Protein AF-K1Y313-F1 (afdb_monomer)

pLDDT: mean 81.39, std 14.22, range [39.72, 98.44]

Solvent-accessible surface area (backbone atoms only — not comparable to full-atom values): 17837 Å² total; per-residue (Å²): 132,88,81,82,84,79,84,79,79,57,63,69,58,52,54,51,51,51,52,50,51,50,53,52,49,54,51,48,51,52,50,50,53,48,50,53,52,48,51,58,46,52,51,54,50,47,52,54,49,52,53,49,49,50,52,50,50,54,51,50,51,53,48,52,51,51,52,53,49,52,50,54,51,51,54,50,53,52,50,51,50,51,52,54,51,51,52,50,52,51,51,53,49,50,57,48,54,50,52,51,50,54,52,50,52,51,52,50,52,52,48,54,52,50,50,52,50,51,49,53,51,51,54,50,61,67,47,42,61,58,54,50,41,60,67,61,43,51,58,49,50,54,51,48,53,48,54,76,68,56,70,86,89,64,98,51,79,72,53,54,58,54,49,50,50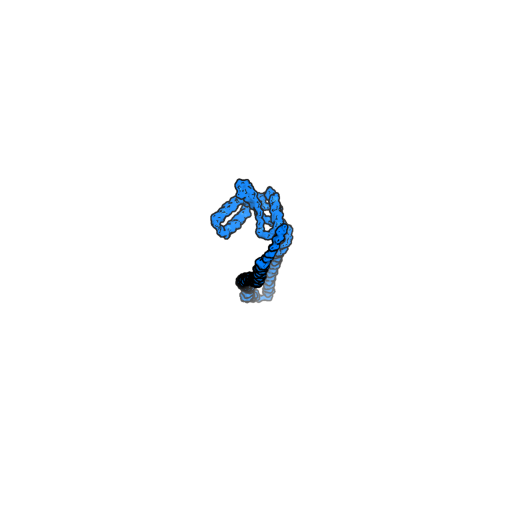,52,53,51,48,52,49,51,53,52,52,51,53,51,53,51,54,53,52,52,50,55,53,50,50,56,50,48,54,51,54,51,49,64,72,70,66,68,90,66,82,76,98,59,92,82,81,78,80,69,48,78,45,78,44,64,90,50,99,81,72,54,78,47,77,47,80,47,71,72,96,67,99,67,61,72,66,60,55,50,56,50,50,54,52,44,68,71,40,57,89,72,57,68,73,38,78,52,69,68,64,49,53,53,53,50,50,53,51,52,51,55,53,70,74,45,92,66,60,66,73,58,51,54,50,51,50,56,52,57,72,69,51,88,71,68,48,62,85,84,132

Mean predicted aligned error: 21.13 Å

Secondary structure (DSSP, 8-state):
----------HHHHHHHHHHHHHHHHHHHHHHHHHHHHHHHHHHHHHHHHHHHHHHHHHHHHHHHHHHHHHHHHHHHHHHHHHHHHHHHHHHHHHHHHHHHHHHHHHHHHHHHHHHHHHHHHHHHHHHHHHHHHHHHHHHHHHHHHHHHS------HHHHHHHHHHHHHHHHHHHHHHHHHHHHHHHHHHHHHHHHHHHHS-SS---S------EEEEE--STT---EEEEE--SS---HHHHHHHHHHHHHHGGG---B--HHHHHHHHHHHHHHHHH--S-HHHHHHHHHHHHHS---B----

Radius of gyration: 62.31 Å; Cα contacts (8 Å, |Δi|>4): 58; chains: 1; bounding box: 125×68×201 Å

Structure (mmCIF, N/CA/C/O backbone):
data_AF-K1Y313-F1
#
_entry.id   AF-K1Y313-F1
#
loop_
_atom_site.group_PDB
_atom_site.id
_atom_site.type_symbol
_atom_site.label_atom_id
_atom_site.label_alt_id
_atom_site.label_comp_id
_atom_site.label_asym_id
_atom_site.label_entity_id
_atom_site.label_seq_id
_atom_site.pdbx_PDB_ins_code
_atom_site.Cartn_x
_atom_site.Cartn_y
_atom_site.Cartn_z
_atom_site.occupancy
_atom_site.B_iso_or_equiv
_atom_site.auth_seq_id
_atom_site.auth_comp_id
_atom_site.auth_asym_id
_atom_site.auth_atom_id
_atom_site.pdbx_PDB_model_num
ATOM 1 N N . MET A 1 1 ? 67.244 40.949 -133.533 1.00 41.78 1 MET A N 1
ATOM 2 C CA . MET A 1 1 ? 66.897 40.722 -132.112 1.00 41.78 1 MET A CA 1
ATOM 3 C C . MET A 1 1 ? 66.682 39.230 -131.950 1.00 41.78 1 MET A C 1
ATOM 5 O O . MET A 1 1 ? 65.883 38.681 -132.693 1.00 41.78 1 MET A O 1
ATOM 9 N N . ALA A 1 2 ? 67.474 38.561 -131.113 1.00 39.72 2 ALA A N 1
ATOM 10 C CA . ALA A 1 2 ? 67.409 37.109 -130.961 1.00 39.72 2 ALA A CA 1
ATOM 11 C C . ALA A 1 2 ? 66.116 36.708 -130.230 1.00 39.72 2 ALA A C 1
ATOM 13 O O . ALA A 1 2 ? 65.893 37.125 -129.096 1.00 39.72 2 ALA A O 1
ATOM 14 N N . THR A 1 3 ? 65.265 35.918 -130.881 1.00 46.19 3 THR A N 1
ATOM 15 C CA . THR A 1 3 ? 64.103 35.265 -130.274 1.00 46.19 3 THR A CA 1
ATOM 16 C C . THR A 1 3 ? 64.570 34.001 -129.558 1.00 46.19 3 THR A C 1
ATOM 18 O O . THR A 1 3 ? 64.801 32.966 -130.178 1.00 46.19 3 THR A O 1
ATOM 21 N N . LEU A 1 4 ? 64.757 34.101 -128.242 1.00 49.97 4 LEU A N 1
ATOM 22 C CA . LEU A 1 4 ? 65.010 32.955 -127.371 1.00 49.97 4 LEU A CA 1
ATOM 23 C C . LEU A 1 4 ? 63.701 32.178 -127.192 1.00 49.97 4 LEU A C 1
ATOM 25 O O . LEU A 1 4 ? 62.763 32.681 -126.582 1.00 49.97 4 LEU A O 1
ATOM 29 N N . ASN A 1 5 ? 63.644 30.972 -127.753 1.00 47.31 5 ASN A N 1
ATOM 30 C CA . ASN A 1 5 ? 62.529 30.046 -127.599 1.00 47.31 5 ASN A CA 1
ATOM 31 C C . ASN A 1 5 ? 62.908 29.034 -126.506 1.00 47.31 5 ASN A C 1
ATOM 33 O O . ASN A 1 5 ? 63.768 28.184 -126.729 1.00 47.31 5 ASN A O 1
ATOM 37 N N . TYR A 1 6 ? 62.337 29.170 -125.309 1.00 60.72 6 TYR A N 1
ATOM 38 C CA . TYR A 1 6 ? 62.562 28.260 -124.182 1.00 60.72 6 TYR A CA 1
ATOM 39 C C . TYR A 1 6 ? 61.326 27.381 -123.990 1.00 60.72 6 TYR A C 1
ATOM 41 O O . TYR A 1 6 ? 60.251 27.862 -123.639 1.00 60.72 6 TYR A O 1
ATOM 49 N N . GLN A 1 7 ? 61.492 26.079 -124.219 1.00 60.81 7 GLN A N 1
ATOM 50 C CA . GLN A 1 7 ? 60.491 25.071 -123.902 1.00 60.81 7 GLN A CA 1
ATOM 51 C C . GLN A 1 7 ? 60.655 24.699 -122.429 1.00 60.81 7 GLN A C 1
ATOM 53 O O . GLN A 1 7 ? 61.588 23.992 -122.054 1.00 60.81 7 GLN A O 1
ATOM 58 N N . ILE A 1 8 ? 59.790 25.261 -121.586 1.00 65.88 8 ILE A N 1
ATOM 59 C CA . ILE A 1 8 ? 59.771 24.985 -120.149 1.00 65.88 8 ILE A CA 1
ATOM 60 C C . ILE A 1 8 ? 59.183 23.587 -119.975 1.00 65.88 8 ILE A C 1
ATOM 62 O O . ILE A 1 8 ? 58.000 23.371 -120.234 1.00 65.88 8 ILE A O 1
ATOM 66 N N . ASP A 1 9 ? 60.017 22.633 -119.577 1.00 61.88 9 ASP A N 1
ATOM 67 C CA . ASP A 1 9 ? 59.565 21.294 -119.223 1.00 61.88 9 ASP A CA 1
ATOM 68 C C . ASP A 1 9 ? 58.789 21.353 -117.897 1.00 61.88 9 ASP A C 1
ATOM 70 O O . ASP A 1 9 ? 59.353 21.621 -116.836 1.00 61.88 9 ASP A O 1
ATOM 74 N N . THR A 1 10 ? 57.470 21.159 -117.963 1.00 73.31 10 THR A N 1
ATOM 75 C CA . THR A 1 10 ? 56.576 21.167 -116.795 1.00 73.31 10 THR A CA 1
ATOM 76 C C . THR A 1 10 ? 56.366 19.772 -116.200 1.00 73.31 10 THR A C 1
ATOM 78 O O . THR A 1 10 ? 55.658 19.650 -115.201 1.00 73.31 10 THR A O 1
ATOM 81 N N . GLN A 1 11 ? 56.961 18.717 -116.774 1.00 71.62 11 GLN A N 1
ATOM 82 C CA . GLN A 1 11 ? 56.858 17.343 -116.257 1.00 71.62 11 GLN A CA 1
ATOM 83 C C . GLN A 1 11 ? 57.425 17.174 -114.834 1.00 71.62 11 GLN A C 1
ATOM 85 O O . GLN A 1 11 ? 56.779 16.501 -114.021 1.00 71.62 11 GLN A O 1
ATOM 90 N N . PRO A 1 12 ? 58.552 17.818 -114.459 1.00 75.94 12 PRO A N 1
ATOM 91 C CA . PRO A 1 12 ? 59.049 17.768 -113.085 1.00 75.94 12 PRO A CA 1
ATOM 92 C C . PRO A 1 12 ? 58.057 18.391 -112.094 1.00 75.94 12 PRO A C 1
ATOM 94 O O . PRO A 1 12 ? 57.824 17.842 -111.022 1.00 75.94 12 PRO A O 1
ATOM 97 N N . LEU A 1 13 ? 57.407 19.496 -112.476 1.00 79.44 13 LEU A N 1
ATOM 98 C CA . LEU A 1 13 ? 56.417 20.171 -111.635 1.00 79.44 13 LEU A CA 1
ATOM 99 C C . LEU A 1 13 ? 55.133 19.343 -111.475 1.00 79.44 13 LEU A C 1
ATOM 101 O O . LEU A 1 13 ? 54.592 19.271 -110.376 1.00 79.44 13 LEU A O 1
ATOM 105 N N . ALA A 1 14 ? 54.656 18.700 -112.544 1.00 76.25 14 ALA A N 1
ATOM 106 C CA . ALA A 1 14 ? 53.488 17.821 -112.484 1.00 76.25 14 ALA A CA 1
ATOM 107 C C . ALA A 1 14 ? 53.734 16.607 -111.569 1.00 76.25 14 ALA A C 1
ATOM 109 O O . ALA A 1 14 ? 52.879 16.265 -110.756 1.00 76.25 14 ALA A O 1
ATOM 110 N N . THR A 1 15 ? 54.934 16.022 -111.634 1.00 78.69 15 THR A N 1
ATOM 111 C CA . THR A 1 15 ? 55.327 14.884 -110.787 1.00 78.69 15 THR A CA 1
ATOM 112 C C . THR A 1 15 ? 55.380 15.272 -109.304 1.00 78.69 15 THR A C 1
ATOM 114 O O . THR A 1 15 ? 54.881 14.539 -108.450 1.00 78.69 15 THR A O 1
ATOM 117 N N . GLU A 1 16 ? 55.917 16.452 -108.982 1.00 80.69 16 GLU A N 1
ATOM 118 C CA . GLU A 1 16 ? 55.905 16.972 -107.609 1.00 80.69 16 GLU A CA 1
ATOM 119 C C . GLU A 1 16 ? 54.489 17.315 -107.127 1.00 80.69 16 GLU A C 1
ATOM 121 O O . GLU A 1 16 ? 54.141 17.050 -105.976 1.00 80.69 16 GLU A O 1
ATOM 126 N N . MET A 1 17 ? 53.627 17.836 -108.004 1.00 81.38 17 MET A N 1
ATOM 127 C CA . MET A 1 17 ? 52.234 18.135 -107.662 1.00 81.38 17 MET A CA 1
ATOM 128 C C . MET A 1 17 ? 51.430 16.860 -107.353 1.00 81.38 17 MET A C 1
ATOM 130 O O . MET A 1 17 ? 50.636 16.849 -106.408 1.00 81.38 17 MET A O 1
ATOM 134 N N . ASP A 1 18 ? 51.695 15.764 -108.067 1.00 80.31 18 ASP A N 1
ATOM 135 C CA . ASP A 1 18 ? 51.118 14.446 -107.781 1.00 80.31 18 ASP A CA 1
ATOM 136 C C . ASP A 1 18 ? 51.642 13.855 -106.461 1.00 80.31 18 ASP A C 1
ATOM 138 O O . ASP A 1 18 ? 50.870 13.281 -105.685 1.00 80.31 18 ASP A O 1
ATOM 142 N N . ASN A 1 19 ? 52.931 14.037 -106.154 1.00 82.25 19 ASN A N 1
ATOM 143 C CA . ASN A 1 19 ? 53.514 13.630 -104.872 1.00 82.25 19 ASN A CA 1
ATOM 144 C C . ASN A 1 19 ? 52.894 14.400 -103.695 1.00 82.25 19 ASN A C 1
ATOM 146 O O . ASN A 1 19 ? 52.547 13.799 -102.674 1.00 82.25 19 ASN A O 1
ATOM 150 N N . VAL A 1 20 ? 52.684 15.711 -103.849 1.00 82.94 20 VAL A N 1
ATOM 151 C CA . VAL A 1 20 ? 51.990 16.542 -102.855 1.00 82.94 20 VAL A CA 1
ATOM 152 C C . VAL A 1 20 ? 50.534 16.102 -102.703 1.00 82.94 20 VAL A C 1
ATOM 154 O O . VAL A 1 20 ? 50.074 15.932 -101.577 1.00 82.94 20 VAL A O 1
ATOM 157 N N . SER A 1 21 ? 49.819 15.836 -103.801 1.00 83.38 21 SER A N 1
ATOM 158 C CA . SER A 1 21 ? 48.430 15.355 -103.756 1.00 83.38 21 SER A CA 1
ATOM 159 C C . SER A 1 21 ? 48.302 14.026 -103.002 1.00 83.38 21 SER A C 1
ATOM 161 O O . SER A 1 21 ? 47.444 13.885 -102.128 1.00 83.38 21 SER A O 1
ATOM 163 N N . ARG A 1 22 ? 49.206 13.069 -103.255 1.00 81.94 22 ARG A N 1
ATOM 164 C CA . ARG A 1 22 ? 49.258 11.794 -102.518 1.00 81.94 22 ARG A CA 1
ATOM 165 C C . ARG A 1 22 ? 49.585 11.990 -101.042 1.00 81.94 22 ARG A C 1
ATOM 167 O O . ARG A 1 22 ? 48.927 11.390 -100.202 1.00 81.94 22 ARG A O 1
ATOM 174 N N . SER A 1 23 ? 50.554 12.843 -100.714 1.00 84.94 23 SER A N 1
ATOM 175 C CA . SER A 1 23 ? 50.902 13.149 -99.321 1.00 84.94 23 SER A CA 1
ATOM 176 C C . SER A 1 23 ? 49.722 13.773 -98.564 1.00 84.94 23 SER A C 1
ATOM 178 O O . SER A 1 23 ? 49.411 13.366 -97.444 1.00 84.94 23 SER A O 1
ATOM 180 N N . VAL A 1 24 ? 48.994 14.695 -99.203 1.00 85.88 24 VAL A N 1
ATOM 181 C CA . VAL A 1 24 ? 47.789 15.320 -98.637 1.00 85.88 24 VAL A CA 1
ATOM 182 C C . VAL A 1 24 ? 46.662 14.300 -98.462 1.00 85.88 24 VAL A C 1
ATOM 184 O O . VAL A 1 24 ? 46.024 14.292 -97.411 1.00 85.88 24 VAL A O 1
ATOM 187 N N . ASN A 1 25 ? 46.438 13.408 -99.430 1.00 82.69 25 ASN A N 1
ATOM 188 C CA . ASN A 1 25 ? 45.421 12.358 -99.319 1.00 82.69 25 ASN A CA 1
ATOM 189 C C . ASN A 1 25 ? 45.759 11.339 -98.224 1.00 82.69 25 ASN A C 1
ATOM 191 O O . ASN A 1 25 ? 44.906 11.055 -97.389 1.00 82.69 25 ASN A O 1
ATOM 195 N N . ASN A 1 26 ? 47.010 10.882 -98.140 1.00 85.00 26 ASN A N 1
ATOM 196 C CA . ASN A 1 26 ? 47.463 9.979 -97.078 1.00 85.00 26 ASN A CA 1
ATOM 197 C C . ASN A 1 26 ? 47.347 10.638 -95.696 1.00 85.00 26 ASN A C 1
ATOM 199 O O . ASN A 1 26 ? 46.944 10.003 -94.723 1.00 85.00 26 ASN A O 1
ATOM 203 N N . THR A 1 27 ? 47.658 11.934 -95.605 1.00 84.56 27 THR A N 1
ATOM 204 C CA . THR A 1 27 ? 47.483 12.706 -94.368 1.00 84.56 27 THR A CA 1
ATOM 205 C C . THR A 1 27 ? 46.002 12.842 -94.018 1.00 84.56 27 THR A C 1
ATOM 207 O O . THR A 1 27 ? 45.631 12.696 -92.858 1.00 84.56 27 THR A O 1
ATOM 210 N N . LYS A 1 28 ? 45.128 13.061 -95.007 1.00 84.62 28 LYS A N 1
ATOM 211 C CA . LYS A 1 28 ? 43.676 13.122 -94.812 1.00 84.62 28 LYS A CA 1
ATOM 212 C C . LYS A 1 28 ? 43.109 11.785 -94.332 1.00 84.62 28 LYS A C 1
ATOM 214 O O . LYS A 1 28 ? 42.292 11.785 -93.421 1.00 84.62 28 LYS A O 1
ATOM 219 N N . GLU A 1 29 ? 43.551 10.666 -94.898 1.00 84.94 29 GLU A N 1
ATOM 220 C CA . GLU A 1 29 ? 43.165 9.320 -94.454 1.00 84.94 29 GLU A CA 1
ATOM 221 C C . GLU A 1 29 ? 43.650 9.037 -93.029 1.00 84.94 29 GLU A C 1
ATOM 223 O O . GLU A 1 29 ? 42.876 8.567 -92.198 1.00 84.94 29 GLU A O 1
ATOM 228 N N . ALA A 1 30 ? 44.891 9.409 -92.702 1.00 84.88 30 ALA A N 1
ATOM 229 C CA . ALA A 1 30 ? 45.409 9.306 -91.342 1.00 84.88 30 ALA A CA 1
ATOM 230 C C . ALA A 1 30 ? 44.580 10.147 -90.355 1.00 84.88 30 ALA A C 1
ATOM 232 O O . ALA A 1 30 ? 44.217 9.654 -89.289 1.00 84.88 30 ALA A O 1
ATOM 233 N N . VAL A 1 31 ? 44.208 11.378 -90.723 1.00 87.12 31 VAL A N 1
ATOM 234 C CA . VAL A 1 31 ? 43.361 12.254 -89.895 1.00 87.12 31 VAL A CA 1
ATOM 235 C C . VAL A 1 31 ? 41.945 11.695 -89.746 1.00 87.12 31 VAL A C 1
ATOM 237 O O . VAL A 1 31 ? 41.415 11.715 -88.640 1.00 87.12 31 VAL A O 1
ATOM 240 N N . LEU A 1 32 ? 41.348 11.150 -90.809 1.00 86.50 32 LEU A N 1
ATOM 241 C CA . LEU A 1 32 ? 40.036 10.498 -90.743 1.00 86.50 32 LEU A CA 1
ATOM 242 C C . LEU A 1 32 ? 40.077 9.265 -89.836 1.00 86.50 32 LEU A C 1
ATOM 244 O O . LEU A 1 32 ? 39.246 9.149 -88.943 1.00 86.50 32 LEU A O 1
ATOM 248 N N . SER A 1 33 ? 41.087 8.405 -89.985 1.00 86.94 33 SER A N 1
ATOM 249 C CA . SER A 1 33 ? 41.260 7.226 -89.127 1.00 86.94 33 SER A CA 1
ATOM 250 C C . SER A 1 33 ? 41.505 7.600 -87.661 1.00 86.94 33 SER A C 1
ATOM 252 O O . SER A 1 33 ? 40.988 6.952 -86.753 1.00 86.94 33 SER A O 1
ATOM 254 N N . MET A 1 34 ? 42.245 8.685 -87.410 1.00 87.69 34 MET A N 1
ATOM 255 C CA . MET A 1 34 ? 42.445 9.226 -86.071 1.00 87.69 34 MET A CA 1
ATOM 256 C C . MET A 1 34 ? 41.137 9.781 -85.510 1.00 87.69 34 MET A C 1
ATOM 258 O O . MET A 1 34 ? 40.831 9.536 -84.349 1.00 87.69 34 MET A O 1
ATOM 262 N N . GLN A 1 35 ? 40.353 10.497 -86.315 1.00 87.75 35 GLN A N 1
ATOM 263 C CA . GLN A 1 35 ? 39.067 11.039 -85.892 1.00 87.75 35 GLN A CA 1
ATOM 264 C C . GLN A 1 35 ? 38.072 9.920 -85.571 1.00 87.75 35 GLN A C 1
ATOM 266 O O . GLN A 1 35 ? 37.435 9.965 -84.524 1.00 87.75 35 GLN A O 1
ATOM 271 N N . GLU A 1 36 ? 37.995 8.880 -86.401 1.00 88.75 36 GLU A N 1
ATOM 272 C CA . GLU A 1 36 ? 37.196 7.682 -86.124 1.00 88.75 36 GLU A CA 1
ATOM 273 C C . GLU A 1 36 ? 37.669 6.968 -84.851 1.00 88.75 36 GLU A C 1
ATOM 275 O O . GLU A 1 36 ? 36.852 6.591 -84.011 1.00 88.75 36 GLU A O 1
ATOM 280 N N . ALA A 1 37 ? 38.984 6.837 -84.650 1.00 89.56 37 ALA A N 1
ATOM 281 C CA . ALA A 1 37 ? 39.544 6.244 -83.440 1.00 89.56 37 ALA A CA 1
ATOM 282 C C . ALA A 1 37 ? 39.251 7.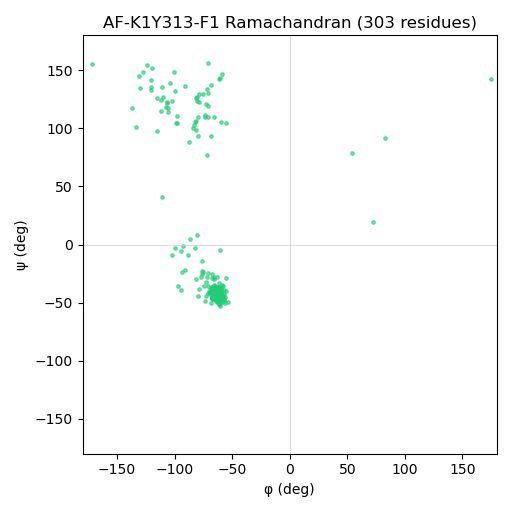078 -82.181 1.00 89.56 37 ALA A C 1
ATOM 284 O O . ALA A 1 37 ? 38.978 6.501 -81.128 1.00 89.56 37 ALA A O 1
ATOM 285 N N . VAL A 1 38 ? 39.285 8.412 -82.280 1.00 90.69 38 VAL A N 1
ATOM 286 C CA . VAL A 1 38 ? 38.935 9.330 -81.186 1.00 90.69 38 VAL A CA 1
ATOM 287 C C . VAL A 1 38 ? 37.450 9.225 -80.864 1.00 90.69 38 VAL A C 1
ATOM 289 O O . VAL A 1 38 ? 37.119 9.028 -79.702 1.00 90.69 38 VAL A O 1
ATOM 292 N N . VAL A 1 39 ? 36.565 9.246 -81.864 1.00 91.31 39 VAL A N 1
ATOM 293 C CA . VAL A 1 39 ? 35.114 9.089 -81.656 1.00 91.31 39 VAL A CA 1
ATOM 294 C C . VAL A 1 39 ? 34.798 7.734 -81.014 1.00 91.31 39 VAL A C 1
ATOM 296 O O . VAL A 1 39 ? 34.082 7.670 -80.018 1.00 91.31 39 VAL A O 1
ATOM 299 N N . ALA A 1 40 ? 35.404 6.646 -81.500 1.00 91.12 40 ALA A N 1
ATOM 300 C CA . ALA A 1 40 ? 35.228 5.317 -80.915 1.00 91.12 40 ALA A CA 1
ATOM 301 C C . ALA A 1 40 ? 35.834 5.188 -79.502 1.00 91.12 40 ALA A C 1
ATOM 303 O O . ALA A 1 40 ? 35.437 4.308 -78.731 1.00 91.12 40 ALA A O 1
ATOM 304 N N . ALA A 1 41 ? 36.839 6.001 -79.164 1.00 90.62 41 ALA A N 1
ATOM 305 C CA . ALA A 1 41 ? 37.394 6.080 -77.816 1.00 90.62 41 ALA A CA 1
ATOM 306 C C . ALA A 1 41 ? 36.502 6.917 -76.886 1.00 90.62 41 ALA A C 1
ATOM 308 O O . ALA A 1 41 ? 36.320 6.531 -75.734 1.00 90.62 41 ALA A O 1
ATOM 309 N N . GLU A 1 42 ? 35.916 8.011 -77.377 1.00 91.81 42 GLU A N 1
ATOM 310 C CA . GLU A 1 42 ? 34.953 8.843 -76.647 1.00 91.81 42 GLU A CA 1
ATOM 311 C C . GLU A 1 42 ? 33.664 8.084 -76.325 1.00 91.81 42 GLU A C 1
ATOM 313 O O . GLU A 1 42 ? 33.170 8.181 -75.203 1.00 91.81 42 GLU A O 1
ATOM 318 N N . GLU A 1 43 ? 33.152 7.280 -77.259 1.00 93.31 43 GLU A N 1
ATOM 319 C CA . GLU A 1 43 ? 31.981 6.425 -77.033 1.00 93.31 43 GLU A CA 1
ATOM 320 C C . GLU A 1 43 ? 32.252 5.402 -75.919 1.00 93.31 43 GLU A C 1
ATOM 322 O O . GLU A 1 43 ? 31.544 5.369 -74.913 1.00 93.31 43 GLU A O 1
ATOM 327 N N . ARG A 1 44 ? 33.368 4.663 -76.007 1.00 91.81 44 ARG A N 1
ATOM 328 C CA . ARG A 1 44 ? 33.784 3.711 -74.959 1.00 91.81 44 ARG A CA 1
ATOM 329 C C . ARG A 1 44 ? 34.047 4.382 -73.612 1.00 91.81 44 ARG A C 1
ATOM 331 O O . ARG A 1 44 ? 33.742 3.806 -72.568 1.00 91.81 44 ARG A O 1
ATOM 338 N N . ALA A 1 45 ? 34.636 5.576 -73.616 1.00 89.50 45 ALA A N 1
ATOM 339 C CA . ALA A 1 45 ? 34.840 6.347 -72.397 1.00 89.50 45 ALA A CA 1
ATOM 340 C C . ALA A 1 45 ? 33.499 6.783 -71.791 1.00 89.50 45 ALA A C 1
ATOM 342 O O . ALA A 1 45 ? 33.339 6.715 -70.573 1.00 89.50 45 ALA A O 1
ATOM 343 N N . SER A 1 46 ? 32.531 7.171 -72.623 1.00 91.69 46 SER A N 1
ATOM 344 C CA . SER A 1 46 ? 31.197 7.593 -72.189 1.00 91.69 46 SER A CA 1
ATOM 345 C C . SER A 1 46 ? 30.409 6.433 -71.585 1.00 91.69 46 SER A C 1
ATOM 347 O O . SER A 1 46 ? 29.882 6.583 -70.485 1.00 91.69 46 SER A O 1
ATOM 349 N N . ASP A 1 47 ? 30.417 5.260 -72.223 1.00 92.88 47 ASP A N 1
ATOM 350 C CA . ASP A 1 47 ? 29.796 4.040 -71.689 1.00 92.88 47 ASP A CA 1
ATOM 351 C C . ASP A 1 47 ? 30.404 3.648 -70.340 1.00 92.88 47 ASP A C 1
ATOM 353 O O . ASP A 1 47 ? 29.691 3.402 -69.365 1.00 92.88 47 ASP A O 1
ATOM 357 N N . LEU A 1 48 ? 31.737 3.679 -70.236 1.00 93.38 48 LEU A N 1
ATOM 358 C CA . LEU A 1 48 ? 32.436 3.373 -68.992 1.00 93.38 48 LEU A CA 1
ATOM 359 C C . LEU A 1 48 ? 32.120 4.393 -67.887 1.00 93.38 48 LEU A C 1
ATOM 361 O O . LEU A 1 48 ? 31.996 4.022 -66.717 1.00 93.38 48 LEU A O 1
ATOM 365 N N . VAL A 1 49 ? 31.979 5.676 -68.225 1.00 91.75 49 VAL A N 1
ATOM 366 C CA . VAL A 1 49 ? 31.548 6.711 -67.276 1.00 91.75 49 VAL A CA 1
ATOM 367 C C . VAL A 1 49 ? 30.103 6.463 -66.836 1.00 91.75 49 VAL A C 1
ATOM 369 O O . VAL A 1 49 ? 29.840 6.456 -65.632 1.00 91.75 49 VAL A O 1
ATOM 372 N N . CYS A 1 50 ? 29.184 6.190 -67.763 1.00 91.12 50 CYS A N 1
ATOM 373 C CA . CYS A 1 50 ? 27.783 5.889 -67.465 1.00 91.12 50 CYS A CA 1
ATOM 374 C C . CYS A 1 50 ? 27.629 4.652 -66.567 1.00 91.12 50 CYS A C 1
ATOM 376 O O . CYS A 1 50 ? 26.920 4.713 -65.560 1.00 91.12 50 CYS A O 1
ATOM 378 N N . ASP A 1 51 ? 28.340 3.563 -66.854 1.00 92.81 51 ASP A N 1
ATOM 379 C CA . ASP A 1 51 ? 28.308 2.342 -66.045 1.00 92.81 51 ASP A CA 1
ATOM 380 C C . ASP A 1 51 ? 28.875 2.558 -64.640 1.00 92.81 51 ASP A C 1
ATOM 382 O O . ASP A 1 51 ? 28.302 2.092 -63.647 1.00 92.81 51 ASP A O 1
ATOM 386 N N . ASN A 1 52 ? 29.969 3.315 -64.521 1.00 92.75 52 ASN A N 1
ATOM 387 C CA . ASN A 1 52 ? 30.536 3.664 -63.221 1.00 92.75 52 ASN A CA 1
ATOM 388 C C . ASN A 1 52 ? 29.606 4.574 -62.412 1.00 92.75 52 ASN A C 1
ATOM 390 O O . ASN A 1 52 ? 29.468 4.371 -61.203 1.00 92.75 52 ASN A O 1
ATOM 394 N N . ILE A 1 53 ? 28.932 5.533 -63.057 1.00 93.00 53 ILE A N 1
ATOM 395 C CA . ILE A 1 53 ? 27.929 6.387 -62.409 1.00 93.00 53 ILE A CA 1
ATOM 396 C C . ILE A 1 53 ? 26.756 5.537 -61.922 1.00 93.00 53 ILE A C 1
ATOM 398 O O . ILE A 1 53 ? 26.387 5.637 -60.752 1.00 93.00 53 ILE A O 1
ATOM 402 N N . ASN A 1 54 ? 26.214 4.659 -62.768 1.00 93.44 54 ASN A N 1
ATOM 403 C CA . ASN A 1 54 ? 25.114 3.772 -62.400 1.00 93.44 54 ASN A CA 1
ATOM 404 C C . ASN A 1 54 ? 25.504 2.882 -61.216 1.00 93.44 54 ASN A C 1
ATOM 406 O O . ASN A 1 54 ? 24.806 2.840 -60.201 1.00 93.44 54 ASN A O 1
ATOM 410 N N . ARG A 1 55 ? 26.665 2.224 -61.286 1.00 93.25 55 ARG A N 1
ATOM 411 C CA . ARG A 1 55 ? 27.178 1.380 -60.201 1.00 93.25 55 ARG A CA 1
ATOM 412 C C . ARG A 1 55 ? 27.411 2.171 -58.914 1.00 93.25 55 ARG A C 1
ATOM 414 O O . ARG A 1 55 ? 27.061 1.691 -57.833 1.00 93.25 55 ARG A O 1
ATOM 421 N N . GLY A 1 56 ? 27.977 3.372 -59.019 1.00 94.62 56 GLY A N 1
ATOM 422 C CA . GLY A 1 56 ? 28.182 4.285 -57.898 1.00 94.62 56 GLY A CA 1
ATOM 423 C C . GLY A 1 56 ? 26.859 4.683 -57.248 1.00 94.62 56 GLY A C 1
ATOM 424 O O . GLY A 1 56 ? 26.709 4.553 -56.034 1.00 94.62 56 GLY A O 1
ATOM 425 N N . PHE A 1 57 ? 25.870 5.069 -58.055 1.00 95.31 57 PHE A N 1
ATOM 426 C CA . PHE A 1 57 ? 24.531 5.422 -57.597 1.00 95.31 57 PHE A CA 1
ATOM 427 C C . PHE A 1 57 ? 23.840 4.248 -56.896 1.00 95.31 57 PHE A C 1
ATOM 429 O O . PHE A 1 57 ? 23.397 4.392 -55.757 1.00 95.31 57 PHE A O 1
ATOM 436 N N . TYR A 1 58 ? 23.814 3.059 -57.508 1.00 95.56 58 TYR A N 1
ATOM 437 C CA . TYR A 1 58 ? 23.234 1.865 -56.884 1.00 95.56 58 TYR A CA 1
ATOM 438 C C . TYR A 1 58 ? 23.926 1.506 -55.565 1.00 95.56 58 TYR A C 1
ATOM 440 O O . TYR A 1 58 ? 23.255 1.176 -54.583 1.00 95.56 58 TYR A O 1
ATOM 448 N N . SER A 1 59 ? 25.257 1.603 -55.511 1.00 95.31 59 SER A N 1
ATOM 449 C CA . SER A 1 59 ? 26.030 1.374 -54.286 1.00 95.31 59 SER A CA 1
ATOM 450 C C . SER A 1 59 ? 25.671 2.383 -53.188 1.00 95.31 59 SER A C 1
ATOM 452 O O . SER A 1 59 ? 25.415 1.994 -52.045 1.00 95.31 59 SER A O 1
ATOM 454 N N . LEU A 1 60 ? 25.567 3.671 -53.537 1.00 96.31 60 LEU A N 1
ATOM 455 C CA . LEU A 1 60 ? 25.176 4.736 -52.614 1.00 96.31 60 LEU A CA 1
ATOM 456 C C . LEU A 1 60 ? 23.758 4.535 -52.080 1.00 96.31 60 LEU A C 1
ATOM 458 O O . LEU A 1 60 ? 23.562 4.569 -50.866 1.00 96.31 60 LEU A O 1
ATOM 462 N N . ILE A 1 61 ? 22.782 4.266 -52.950 1.00 96.56 61 ILE A N 1
ATOM 463 C CA . ILE A 1 61 ? 21.393 4.020 -52.543 1.00 96.56 61 ILE A CA 1
ATOM 464 C C . ILE A 1 61 ? 21.309 2.795 -51.630 1.00 96.56 61 ILE A C 1
ATOM 466 O O . ILE A 1 61 ? 20.694 2.862 -50.565 1.00 96.56 61 ILE A O 1
ATOM 470 N N . ARG A 1 62 ? 21.984 1.694 -51.978 1.00 96.00 62 ARG A N 1
ATOM 471 C CA . ARG A 1 62 ? 22.025 0.493 -51.132 1.00 96.00 62 ARG A CA 1
ATOM 472 C C . ARG A 1 62 ? 22.650 0.782 -49.767 1.00 96.00 62 ARG A C 1
ATOM 474 O O . ARG A 1 62 ? 22.129 0.315 -48.752 1.00 96.00 62 ARG A O 1
ATOM 481 N N . SER A 1 63 ? 23.731 1.560 -49.729 1.00 97.19 63 SER A N 1
ATOM 482 C CA . SER A 1 63 ? 24.378 1.987 -48.486 1.00 97.19 63 SER A CA 1
ATOM 483 C C . SER A 1 63 ? 23.442 2.848 -47.635 1.00 97.19 63 SER A C 1
ATOM 485 O O . SER A 1 63 ? 23.244 2.556 -46.458 1.00 97.19 63 SER A O 1
ATOM 487 N N . GLN A 1 64 ? 22.775 3.842 -48.228 1.00 96.69 64 GLN A N 1
ATOM 488 C CA . GLN A 1 64 ? 21.820 4.702 -47.525 1.00 96.69 64 GLN A CA 1
ATOM 489 C C . GLN A 1 64 ? 20.617 3.921 -46.982 1.00 96.69 64 GLN A C 1
ATOM 491 O O . GLN A 1 64 ? 20.212 4.138 -45.839 1.00 96.69 64 GLN A O 1
ATOM 496 N N . ILE A 1 65 ? 20.059 2.992 -47.764 1.00 96.25 65 ILE A N 1
ATOM 497 C CA . ILE A 1 65 ? 18.978 2.104 -47.311 1.00 96.25 65 ILE A CA 1
ATOM 498 C C . ILE A 1 65 ? 19.462 1.251 -46.137 1.00 96.25 65 ILE A C 1
ATOM 500 O O . ILE A 1 65 ? 18.771 1.159 -45.124 1.00 96.25 65 ILE A O 1
ATOM 504 N N . SER A 1 66 ? 20.666 0.682 -46.233 1.00 96.94 66 SER A N 1
ATOM 505 C CA . SER A 1 66 ? 21.248 -0.140 -45.166 1.00 96.94 66 SER A CA 1
ATOM 506 C C . SER A 1 66 ? 21.471 0.666 -43.884 1.00 96.94 66 SER A C 1
ATOM 508 O O . SER A 1 66 ? 21.145 0.192 -42.798 1.00 96.94 66 SER A O 1
ATOM 510 N N . GLN A 1 67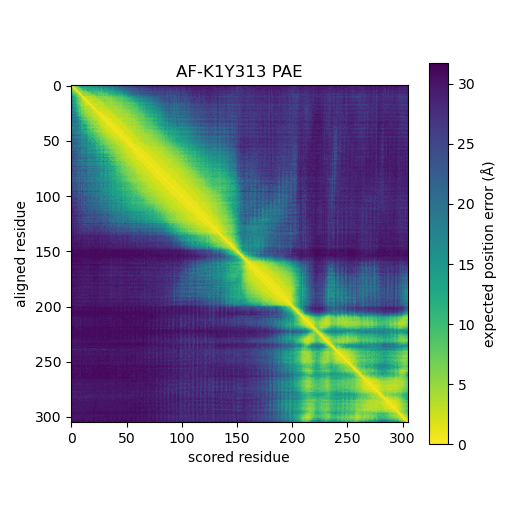 ? 21.949 1.909 -43.996 1.00 96.88 67 GLN A N 1
ATOM 511 C CA . GLN A 1 67 ? 22.128 2.818 -42.860 1.00 96.88 67 GLN A CA 1
ATOM 512 C C . GLN A 1 67 ? 20.791 3.197 -42.210 1.00 96.88 67 GLN A C 1
ATOM 514 O O . GLN A 1 67 ? 20.666 3.150 -40.986 1.00 96.88 67 GLN A O 1
ATOM 519 N N . LYS A 1 68 ? 19.764 3.522 -43.009 1.00 97.69 68 LYS A N 1
ATOM 520 C CA . LYS A 1 68 ? 18.414 3.809 -42.495 1.00 97.69 68 LYS A CA 1
ATOM 521 C C . LYS A 1 68 ? 17.803 2.589 -41.806 1.00 97.69 68 LYS A C 1
ATOM 523 O O . LYS A 1 68 ? 17.228 2.727 -40.729 1.00 97.69 68 LYS A O 1
ATOM 528 N N . LEU A 1 69 ? 17.964 1.401 -42.387 1.00 96.75 69 LEU A N 1
ATOM 529 C CA . LEU A 1 69 ? 17.489 0.151 -41.799 1.00 96.75 69 LEU A CA 1
ATOM 530 C C . LEU A 1 69 ? 18.191 -0.144 -40.469 1.00 96.75 69 LEU A C 1
ATOM 532 O O . LEU A 1 69 ? 17.522 -0.459 -39.488 1.00 96.75 69 LEU A O 1
ATOM 536 N N . ALA A 1 70 ? 19.517 0.000 -40.414 1.00 96.38 70 ALA A N 1
ATOM 537 C CA . ALA A 1 70 ? 20.291 -0.189 -39.191 1.00 96.38 70 ALA A CA 1
ATOM 538 C C . ALA A 1 70 ? 19.864 0.793 -38.090 1.00 96.38 70 ALA A C 1
ATOM 540 O O . ALA A 1 70 ? 19.682 0.387 -36.943 1.00 96.38 70 ALA A O 1
ATOM 541 N N . LYS A 1 71 ? 19.625 2.063 -38.446 1.00 97.12 71 LYS A N 1
ATOM 542 C CA . LYS A 1 71 ? 19.105 3.071 -37.517 1.00 97.12 71 LYS A CA 1
ATOM 543 C C . LYS A 1 71 ? 17.739 2.672 -36.959 1.00 97.12 71 LYS A C 1
ATOM 545 O O . LYS A 1 71 ? 17.579 2.606 -35.746 1.00 97.12 71 LYS A O 1
ATOM 550 N N . HIS A 1 72 ? 16.776 2.350 -37.823 1.00 97.19 72 HIS A N 1
ATOM 551 C CA . HIS A 1 72 ? 15.440 1.950 -37.375 1.00 97.19 72 HIS A CA 1
ATOM 552 C C . HIS A 1 72 ? 15.457 0.669 -36.539 1.00 97.19 72 HIS A C 1
ATOM 554 O O . HIS A 1 72 ? 14.728 0.578 -35.555 1.00 97.19 72 HIS A O 1
ATOM 560 N N . LYS A 1 73 ? 16.308 -0.301 -36.889 1.00 97.19 73 LYS A N 1
ATOM 561 C CA . LYS A 1 73 ? 16.500 -1.515 -36.091 1.00 97.19 73 LYS A CA 1
ATOM 562 C C . LYS A 1 73 ? 17.021 -1.179 -34.690 1.00 97.19 73 LYS A C 1
ATOM 564 O O . LYS A 1 73 ? 16.431 -1.626 -33.715 1.00 97.19 73 LYS A O 1
ATOM 569 N N . SER A 1 74 ? 18.046 -0.332 -34.596 1.00 96.88 74 SER A N 1
ATOM 570 C CA . SER A 1 74 ? 18.589 0.148 -33.318 1.00 96.88 74 SER A CA 1
ATOM 571 C C . SER A 1 74 ? 17.530 0.868 -32.472 1.00 96.88 74 SER A C 1
ATOM 573 O O . SER A 1 74 ? 17.385 0.587 -31.284 1.00 96.88 74 SER A O 1
ATOM 575 N N . ASP A 1 75 ? 16.726 1.740 -33.091 1.00 97.69 75 ASP A N 1
ATOM 576 C CA . ASP A 1 75 ? 15.646 2.460 -32.403 1.00 97.69 75 ASP A CA 1
ATOM 577 C C . ASP A 1 75 ? 14.576 1.500 -31.848 1.00 97.69 75 ASP A C 1
ATOM 579 O O . ASP A 1 75 ? 14.076 1.690 -30.734 1.00 97.69 75 ASP A O 1
ATOM 583 N N . VAL A 1 76 ? 14.216 0.460 -32.611 1.00 98.19 76 VAL A N 1
ATOM 584 C CA . VAL A 1 76 ? 13.269 -0.580 -32.176 1.00 98.19 76 VAL A CA 1
ATOM 585 C C . VAL A 1 76 ? 13.848 -1.399 -31.026 1.00 98.19 76 VAL A C 1
ATOM 587 O O . VAL A 1 76 ? 13.151 -1.624 -30.034 1.00 98.19 76 VAL A O 1
ATOM 590 N N . ASP A 1 77 ? 15.111 -1.807 -31.117 1.00 97.50 77 ASP A N 1
ATOM 591 C CA . ASP A 1 77 ? 15.776 -2.592 -30.076 1.00 97.50 77 ASP A CA 1
ATOM 592 C C . ASP A 1 77 ? 15.878 -1.788 -28.766 1.00 97.50 77 ASP A C 1
ATOM 594 O O . ASP A 1 77 ? 15.527 -2.292 -27.694 1.00 97.50 77 ASP A O 1
ATOM 598 N N . ALA A 1 78 ? 16.228 -0.499 -28.846 1.00 97.62 78 ALA A N 1
ATOM 599 C CA . ALA A 1 78 ? 16.268 0.406 -27.697 1.00 97.62 78 ALA A CA 1
ATOM 600 C C . ALA A 1 78 ? 14.887 0.583 -27.040 1.00 97.62 78 ALA A C 1
ATOM 602 O O . ALA A 1 78 ? 14.751 0.464 -25.817 1.00 97.62 78 ALA A O 1
ATOM 603 N N . LYS A 1 79 ? 13.833 0.810 -27.836 1.00 97.88 79 LYS A N 1
ATOM 604 C CA . LYS A 1 79 ? 12.455 0.911 -27.321 1.00 97.88 79 LYS A CA 1
ATOM 605 C C . LYS A 1 79 ? 11.982 -0.399 -26.697 1.00 97.88 79 LYS A C 1
ATOM 607 O O . LYS A 1 79 ? 11.339 -0.381 -25.651 1.00 97.88 79 LYS A O 1
ATOM 612 N N . THR A 1 80 ? 12.328 -1.536 -27.290 1.00 98.06 80 THR A N 1
ATOM 613 C CA . THR A 1 80 ? 11.975 -2.859 -26.757 1.00 98.06 80 THR A CA 1
ATOM 614 C C . THR A 1 80 ? 12.671 -3.119 -25.420 1.00 98.06 80 THR A C 1
ATOM 616 O O . THR A 1 80 ? 12.048 -3.615 -24.477 1.00 98.06 80 THR A O 1
ATOM 619 N N . MET A 1 81 ? 13.938 -2.719 -25.292 1.00 97.81 81 MET A N 1
ATOM 620 C CA . MET A 1 81 ? 14.673 -2.781 -24.030 1.00 97.81 81 MET A CA 1
ATOM 621 C C . MET A 1 81 ? 14.029 -1.894 -22.958 1.00 97.81 81 MET A C 1
ATOM 623 O O . MET A 1 81 ? 13.836 -2.350 -21.827 1.00 97.81 81 MET A O 1
ATOM 627 N N . LEU A 1 82 ? 13.629 -0.669 -23.314 1.00 97.88 82 LEU A N 1
ATOM 628 C CA . LEU A 1 82 ? 12.921 0.236 -22.409 1.00 97.88 82 LEU A CA 1
ATOM 629 C C . LEU A 1 82 ? 11.590 -0.363 -21.935 1.00 97.88 82 LEU A C 1
ATOM 631 O O . LEU A 1 82 ? 11.326 -0.380 -20.734 1.00 97.88 82 LEU A O 1
ATOM 635 N N . LEU A 1 83 ? 10.784 -0.919 -22.845 1.00 98.31 83 LEU A N 1
ATOM 636 C CA . LEU A 1 83 ? 9.524 -1.588 -22.499 1.00 98.31 83 LEU A CA 1
ATOM 637 C C . LEU A 1 83 ? 9.751 -2.791 -21.574 1.00 98.31 83 LEU A C 1
ATOM 639 O O . LEU A 1 83 ? 9.010 -2.987 -20.612 1.00 98.31 83 LEU A O 1
ATOM 643 N N . SER A 1 84 ? 10.799 -3.580 -21.819 1.00 98.06 84 SER A N 1
ATOM 644 C CA . SER A 1 84 ? 11.182 -4.701 -20.952 1.00 98.06 84 SER A CA 1
ATOM 645 C C . SER A 1 84 ? 11.577 -4.227 -19.548 1.00 98.06 84 SER A C 1
ATOM 647 O O . SER A 1 84 ? 11.157 -4.813 -18.546 1.00 98.06 84 SER A O 1
ATOM 649 N N . HIS A 1 85 ? 12.329 -3.127 -19.456 1.00 97.94 85 HIS A N 1
ATOM 650 C CA . HIS A 1 85 ? 12.694 -2.515 -18.182 1.00 97.94 85 HIS A CA 1
ATOM 651 C C . HIS A 1 85 ? 11.463 -1.987 -17.428 1.00 97.94 85 HIS A C 1
ATOM 653 O O . HIS A 1 85 ? 11.259 -2.335 -16.264 1.00 97.94 85 HIS A O 1
ATOM 659 N N . GLN A 1 86 ? 10.593 -1.232 -18.105 1.00 98.12 86 GLN A N 1
ATOM 660 C CA . GLN A 1 86 ? 9.344 -0.720 -17.535 1.00 98.12 86 GLN A CA 1
ATOM 661 C C . GLN A 1 86 ? 8.425 -1.854 -17.065 1.00 98.12 86 GLN A C 1
ATOM 663 O O . GLN A 1 86 ? 7.889 -1.795 -15.959 1.00 98.12 86 GLN A O 1
ATOM 668 N N . LYS A 1 87 ? 8.302 -2.938 -17.840 1.00 98.19 87 LYS A N 1
ATOM 669 C CA . LYS A 1 87 ? 7.559 -4.141 -17.437 1.00 98.19 87 LYS A CA 1
ATOM 670 C C . LYS A 1 87 ? 8.086 -4.718 -16.121 1.00 98.19 87 LYS A C 1
ATOM 672 O O . LYS A 1 87 ? 7.291 -5.056 -15.247 1.00 98.19 87 LYS A O 1
ATOM 677 N N . ARG A 1 88 ? 9.409 -4.835 -15.959 1.00 98.00 88 ARG A N 1
ATOM 678 C CA . ARG A 1 88 ? 10.014 -5.332 -14.708 1.00 98.00 88 ARG A CA 1
ATOM 679 C C . ARG A 1 88 ? 9.733 -4.396 -13.534 1.00 98.00 88 ARG A C 1
ATOM 681 O O . ARG A 1 88 ? 9.377 -4.878 -12.463 1.00 98.00 88 ARG A O 1
ATOM 688 N N . ALA A 1 89 ? 9.826 -3.084 -13.744 1.00 97.81 89 ALA A N 1
ATOM 689 C CA . ALA A 1 89 ? 9.483 -2.099 -12.721 1.00 97.81 89 ALA A CA 1
ATOM 690 C C . ALA A 1 89 ? 8.018 -2.237 -12.267 1.00 97.81 89 ALA A C 1
ATOM 692 O O . ALA A 1 89 ? 7.752 -2.303 -11.068 1.00 97.81 89 ALA A O 1
ATOM 693 N N . MET A 1 90 ? 7.080 -2.393 -13.206 1.00 97.88 90 MET A N 1
ATOM 694 C CA . MET A 1 90 ? 5.660 -2.595 -12.893 1.00 97.88 90 MET A CA 1
ATOM 695 C C . MET A 1 90 ? 5.399 -3.899 -12.133 1.00 97.88 90 MET A C 1
ATOM 697 O O . MET A 1 90 ? 4.602 -3.918 -11.197 1.00 97.88 90 MET A O 1
ATOM 701 N N . ILE A 1 91 ? 6.096 -4.986 -12.476 1.00 98.44 91 ILE A N 1
ATOM 702 C CA . ILE A 1 91 ? 6.005 -6.251 -11.730 1.00 98.44 91 ILE A CA 1
ATOM 703 C C . ILE A 1 91 ? 6.494 -6.070 -10.289 1.00 98.44 91 ILE A C 1
ATOM 705 O O . ILE A 1 91 ? 5.850 -6.558 -9.361 1.00 98.44 91 ILE A O 1
ATOM 709 N N . ASN A 1 92 ? 7.592 -5.343 -10.082 1.00 98.12 92 ASN A N 1
ATOM 710 C CA . ASN A 1 92 ? 8.107 -5.072 -8.741 1.00 98.12 92 ASN A CA 1
ATOM 711 C C . ASN A 1 92 ? 7.118 -4.244 -7.911 1.00 98.12 92 ASN A C 1
ATOM 713 O O . ASN A 1 92 ? 6.867 -4.587 -6.756 1.00 98.12 92 ASN A O 1
ATOM 717 N N . ILE A 1 93 ? 6.517 -3.209 -8.507 1.00 98.12 93 ILE A N 1
ATOM 718 C CA . ILE A 1 93 ? 5.481 -2.394 -7.857 1.00 98.12 93 ILE A CA 1
ATOM 719 C C . ILE A 1 93 ? 4.271 -3.259 -7.495 1.00 98.12 93 ILE A C 1
ATOM 721 O O . ILE A 1 93 ? 3.822 -3.224 -6.353 1.00 98.12 93 ILE A O 1
ATOM 725 N N . ARG A 1 94 ? 3.785 -4.098 -8.416 1.00 98.25 94 ARG A N 1
ATOM 726 C CA . ARG A 1 94 ? 2.677 -5.025 -8.143 1.00 98.25 94 ARG A CA 1
ATOM 727 C C . ARG A 1 94 ? 2.993 -5.947 -6.963 1.00 98.25 94 ARG A C 1
ATOM 729 O O . ARG A 1 94 ? 2.171 -6.093 -6.067 1.00 98.25 94 ARG A O 1
ATOM 736 N N . ASN A 1 95 ? 4.188 -6.535 -6.933 1.00 98.19 95 ASN A N 1
ATOM 737 C CA . ASN A 1 95 ? 4.600 -7.431 -5.851 1.00 98.19 95 ASN A CA 1
ATOM 738 C C . ASN A 1 95 ? 4.762 -6.690 -4.507 1.00 98.19 95 ASN A C 1
ATOM 740 O O . ASN A 1 95 ? 4.610 -7.287 -3.442 1.00 98.19 95 ASN A O 1
ATOM 744 N N . GLN A 1 96 ? 5.110 -5.399 -4.528 1.00 98.12 96 GLN A N 1
ATOM 745 C CA . GLN A 1 96 ? 5.098 -4.549 -3.335 1.00 98.12 96 GLN A CA 1
ATOM 746 C C . GLN A 1 96 ? 3.659 -4.304 -2.865 1.00 98.12 96 GLN A C 1
ATOM 748 O O . GLN A 1 96 ? 3.347 -4.601 -1.716 1.00 98.12 96 GLN A O 1
ATOM 753 N N . MET A 1 97 ? 2.768 -3.882 -3.767 1.00 98.12 97 MET A N 1
ATOM 754 C CA . MET A 1 97 ? 1.351 -3.655 -3.465 1.00 98.12 97 MET A CA 1
ATOM 755 C C . MET A 1 97 ? 0.661 -4.906 -2.913 1.00 98.12 97 MET A C 1
ATOM 757 O O . MET A 1 97 ? -0.133 -4.812 -1.984 1.00 98.12 97 MET A O 1
ATOM 761 N N . GLU A 1 98 ? 0.979 -6.089 -3.437 1.00 98.38 98 GLU A N 1
ATOM 762 C C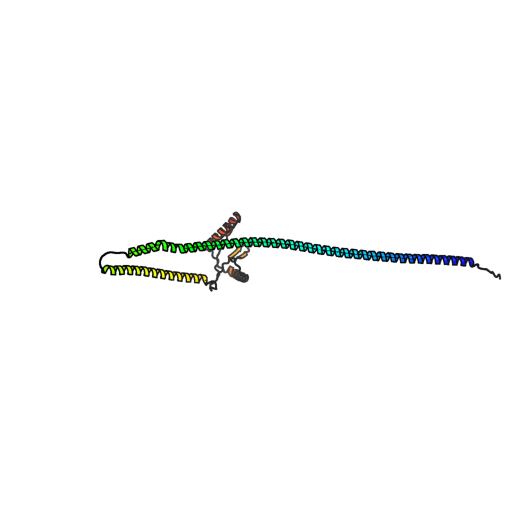A . GLU A 1 98 ? 0.433 -7.358 -2.949 1.00 98.38 98 GLU A CA 1
ATOM 763 C C . GLU A 1 98 ? 0.902 -7.683 -1.520 1.00 98.38 98 GLU A C 1
ATOM 765 O O . GLU A 1 98 ? 0.110 -8.093 -0.664 1.00 98.38 98 GLU A O 1
ATOM 770 N N . ARG A 1 99 ? 2.183 -7.441 -1.213 1.00 98.25 99 ARG A N 1
ATOM 771 C CA . ARG A 1 99 ? 2.709 -7.584 0.154 1.00 98.25 99 ARG A CA 1
ATOM 772 C C . ARG A 1 99 ? 2.055 -6.595 1.114 1.00 98.25 99 ARG A C 1
ATOM 774 O O . ARG A 1 99 ? 1.669 -6.989 2.213 1.00 98.25 99 ARG A O 1
ATOM 781 N N . ASP A 1 100 ? 1.871 -5.353 0.689 1.00 98.12 100 ASP A N 1
ATOM 782 C CA . ASP A 1 100 ? 1.230 -4.329 1.512 1.00 98.12 100 ASP A CA 1
ATOM 783 C C . ASP A 1 100 ? -0.248 -4.659 1.746 1.00 98.12 100 ASP A C 1
ATOM 785 O O . ASP A 1 100 ? -0.712 -4.653 2.887 1.00 98.12 100 ASP A O 1
ATOM 789 N N . TYR A 1 101 ? -0.972 -5.071 0.702 1.00 98.38 101 TYR A N 1
ATOM 790 C CA . TYR A 1 101 ? -2.359 -5.522 0.810 1.00 98.38 101 TYR A CA 1
ATOM 791 C C . TYR A 1 101 ? -2.502 -6.692 1.789 1.00 98.38 101 TYR A C 1
ATOM 793 O O . TYR A 1 101 ? -3.348 -6.660 2.686 1.00 98.38 101 TYR A O 1
ATOM 801 N N . THR A 1 102 ? -1.656 -7.717 1.668 1.00 98.31 102 THR A N 1
ATOM 802 C CA . THR A 1 102 ? -1.711 -8.879 2.567 1.00 98.31 102 THR A CA 1
ATOM 803 C C . THR A 1 102 ? -1.346 -8.513 4.006 1.00 98.31 102 THR A C 1
ATOM 805 O O . THR A 1 102 ? -1.976 -9.021 4.936 1.00 98.31 102 THR A O 1
ATOM 808 N N . MET A 1 103 ? -0.384 -7.611 4.221 1.00 98.06 103 MET A N 1
ATOM 809 C CA . MET A 1 103 ? -0.037 -7.099 5.550 1.00 98.06 103 MET A CA 1
ATOM 810 C C . MET A 1 103 ? -1.211 -6.338 6.182 1.00 98.06 103 MET A C 1
ATOM 812 O O . MET A 1 103 ? -1.593 -6.620 7.321 1.00 98.06 103 MET A O 1
ATOM 816 N N . ILE A 1 104 ? -1.805 -5.404 5.437 1.00 97.88 104 ILE A N 1
ATOM 817 C CA . ILE A 1 104 ? -2.922 -4.570 5.888 1.00 97.88 104 ILE A CA 1
ATOM 818 C C . ILE A 1 104 ? -4.148 -5.440 6.182 1.00 97.88 104 ILE A C 1
ATOM 820 O O . ILE A 1 104 ? -4.718 -5.356 7.270 1.00 97.88 104 ILE A O 1
ATOM 824 N N . SER A 1 105 ? -4.506 -6.338 5.264 1.00 98.31 105 SER A N 1
ATOM 82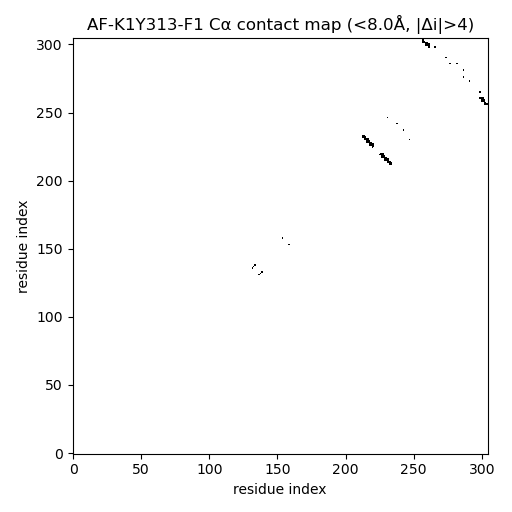5 C CA . SER A 1 105 ? -5.629 -7.266 5.425 1.00 98.31 105 SER A CA 1
ATOM 826 C C . SER A 1 105 ? -5.468 -8.153 6.663 1.00 98.31 105 SER A C 1
ATOM 828 O O . SER A 1 105 ? -6.389 -8.259 7.477 1.00 98.31 105 SER A O 1
ATOM 830 N N . LYS A 1 106 ? -4.271 -8.713 6.895 1.00 98.31 106 LYS A N 1
ATOM 831 C CA . LYS A 1 106 ? -3.969 -9.475 8.120 1.00 98.31 106 LYS A CA 1
ATOM 832 C C . LYS A 1 106 ? -4.120 -8.624 9.380 1.00 98.31 106 LYS A C 1
ATOM 834 O O . LYS A 1 106 ? -4.698 -9.092 10.362 1.00 98.31 106 LYS A O 1
ATOM 839 N N . ARG A 1 107 ? -3.625 -7.381 9.367 1.00 98.12 107 ARG A N 1
ATOM 840 C CA . ARG A 1 107 ? -3.731 -6.461 10.510 1.00 98.12 107 ARG A CA 1
ATOM 841 C C . ARG A 1 107 ? -5.189 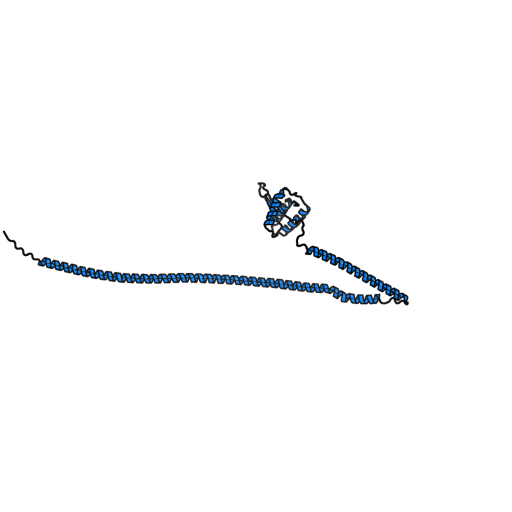-6.160 10.849 1.00 98.12 107 ARG A C 1
ATOM 843 O O . ARG A 1 107 ? -5.566 -6.287 12.013 1.00 98.12 107 ARG A O 1
ATOM 850 N N . TYR A 1 108 ? -6.005 -5.817 9.854 1.00 98.25 108 TYR A N 1
ATOM 851 C CA . TYR A 1 108 ? -7.429 -5.549 10.060 1.00 98.25 108 TYR A CA 1
ATOM 852 C C . TYR A 1 108 ? -8.191 -6.796 10.495 1.00 98.25 108 TYR A C 1
ATOM 854 O O . TYR A 1 108 ? -8.966 -6.730 11.442 1.00 98.25 108 TYR A O 1
ATOM 862 N N . THR A 1 109 ? -7.907 -7.951 9.896 1.00 98.31 109 THR A N 1
ATOM 863 C CA . THR A 1 109 ? -8.518 -9.223 10.308 1.00 98.31 109 THR A CA 1
ATOM 864 C C . THR A 1 109 ? -8.233 -9.517 11.783 1.00 98.31 109 THR A C 1
ATOM 866 O O . THR A 1 109 ? -9.142 -9.845 12.543 1.00 98.31 109 THR A O 1
ATOM 869 N N . LYS A 1 110 ? -6.983 -9.336 12.233 1.00 98.25 110 LYS A N 1
ATOM 870 C CA . LYS A 1 110 ? -6.607 -9.509 13.644 1.00 98.25 110 LYS A CA 1
ATOM 871 C C . LYS A 1 110 ? -7.299 -8.494 14.556 1.00 98.25 110 LYS A C 1
ATOM 873 O O . LYS A 1 110 ? -7.743 -8.871 15.637 1.00 98.25 110 LYS A O 1
ATOM 878 N N . LEU A 1 111 ? -7.400 -7.234 14.129 1.00 98.12 111 LEU A N 1
ATOM 879 C CA . LEU A 1 111 ? -8.091 -6.186 14.880 1.00 98.12 111 LEU A CA 1
ATOM 880 C C . LEU A 1 111 ? -9.574 -6.520 15.061 1.00 98.12 111 LEU A C 1
ATOM 882 O O . LEU A 1 111 ? -10.052 -6.523 16.191 1.00 98.12 111 LEU A O 1
ATOM 886 N N . PHE A 1 112 ? -10.284 -6.852 13.982 1.00 98.25 112 PHE A N 1
ATOM 887 C CA . PHE A 1 112 ? -11.706 -7.190 14.046 1.00 98.25 112 PHE A CA 1
ATOM 888 C C . PHE A 1 112 ? -11.961 -8.443 14.879 1.00 98.25 112 PHE A C 1
ATOM 890 O O . PHE A 1 112 ? -12.860 -8.441 15.714 1.00 98.25 112 PHE A O 1
ATOM 897 N N . ASN A 1 113 ? -11.128 -9.477 14.743 1.00 98.19 113 ASN A N 1
ATOM 898 C CA . ASN A 1 113 ? -11.237 -10.669 15.583 1.00 98.19 113 ASN A CA 1
ATOM 899 C C . ASN A 1 113 ? -10.973 -10.356 17.064 1.00 98.19 113 ASN A C 1
ATOM 901 O O . ASN A 1 113 ? -11.683 -10.858 17.933 1.00 98.19 113 ASN A O 1
ATOM 905 N N . GLY A 1 114 ? -9.995 -9.494 17.358 1.00 98.31 114 GLY A N 1
ATOM 906 C CA . GLY A 1 114 ? -9.724 -9.025 18.717 1.00 98.31 114 GLY A CA 1
ATOM 907 C C . GLY A 1 114 ? -10.888 -8.225 19.302 1.00 98.31 114 GLY A C 1
ATOM 908 O O . GLY A 1 114 ? -11.296 -8.470 20.434 1.00 98.31 114 GLY A O 1
ATOM 909 N N . LEU A 1 115 ? -11.472 -7.313 18.522 1.00 98.00 115 LEU A N 1
ATOM 910 C CA . LEU A 1 115 ? -12.660 -6.555 18.919 1.00 98.00 115 LEU A CA 1
ATOM 911 C C . LEU A 1 115 ? -13.858 -7.474 19.163 1.00 98.00 115 LEU A C 1
ATOM 913 O O . LEU A 1 115 ? -14.521 -7.337 20.185 1.00 98.00 115 LEU A O 1
ATOM 917 N N . ASN A 1 116 ? -14.093 -8.445 18.281 1.00 97.75 116 ASN A N 1
ATOM 918 C CA . ASN A 1 116 ? -15.183 -9.404 18.427 1.00 97.75 116 ASN A CA 1
ATOM 919 C C . ASN A 1 116 ? -15.009 -10.277 19.680 1.00 97.75 116 ASN A C 1
ATOM 921 O O . ASN A 1 116 ? -15.957 -10.498 20.430 1.00 97.75 116 ASN A O 1
ATOM 925 N N . SER A 1 117 ? -13.778 -10.720 19.958 1.00 98.00 117 SER A N 1
ATOM 926 C CA . SER A 1 117 ? -13.465 -11.455 21.186 1.00 98.00 117 SER A CA 1
ATOM 927 C C . SER A 1 117 ? -13.700 -10.601 22.433 1.00 98.00 117 SER A C 1
ATOM 929 O O . SER A 1 117 ? -14.323 -11.070 23.379 1.00 98.00 117 SER A O 1
ATOM 931 N N . ASN A 1 118 ? -13.240 -9.346 22.435 1.00 97.50 118 ASN A N 1
ATOM 932 C CA . ASN A 1 118 ? -13.457 -8.425 23.553 1.00 97.50 118 ASN A CA 1
ATOM 933 C C . ASN A 1 118 ? -14.942 -8.130 23.770 1.00 97.50 118 ASN A C 1
ATOM 935 O O . ASN A 1 118 ? -15.395 -8.084 24.911 1.00 97.50 118 ASN A O 1
ATOM 939 N N . LEU A 1 119 ? -15.705 -7.952 22.690 1.00 97.69 119 LEU A N 1
ATOM 940 C CA . LEU A 1 119 ? -17.147 -7.752 22.764 1.00 97.69 119 LEU A CA 1
ATOM 941 C C . LEU A 1 119 ? -17.828 -8.970 23.389 1.00 97.69 119 LEU A C 1
ATOM 943 O O . LEU A 1 119 ? -18.618 -8.809 24.312 1.00 97.69 119 LEU A O 1
ATOM 947 N N . LYS A 1 120 ? -17.469 -10.183 22.953 1.00 97.00 120 LYS A N 1
ATOM 948 C CA . LYS A 1 120 ? -17.991 -11.425 23.532 1.00 97.00 120 LYS A CA 1
ATOM 949 C C . LYS A 1 120 ? -17.701 -11.524 25.033 1.00 97.00 120 LYS A C 1
ATOM 951 O O . LYS A 1 120 ? -18.601 -11.865 25.795 1.00 97.00 120 LYS A O 1
ATOM 956 N N . THR A 1 121 ? -16.480 -11.199 25.461 1.00 97.12 121 THR A N 1
ATOM 957 C CA . THR A 1 121 ? -16.116 -11.186 26.886 1.00 97.12 121 THR A CA 1
ATOM 958 C C . THR A 1 121 ? -16.922 -10.149 27.662 1.00 97.12 121 THR A C 1
ATOM 960 O O . THR A 1 121 ? -17.460 -10.473 28.712 1.00 97.12 121 THR A O 1
ATOM 963 N N . ARG A 1 122 ? -17.075 -8.928 27.134 1.00 97.19 122 ARG A N 1
ATOM 964 C CA . ARG A 1 122 ? -17.855 -7.871 27.796 1.00 97.19 122 ARG A CA 1
ATOM 965 C C . ARG A 1 122 ? -19.332 -8.223 27.926 1.00 97.19 122 ARG A C 1
ATOM 967 O O . ARG A 1 122 ? -19.903 -7.992 28.980 1.00 97.19 122 ARG A O 1
ATOM 974 N N . VAL A 1 123 ? -19.943 -8.791 26.884 1.00 96.38 123 VAL A N 1
ATOM 975 C CA . VAL A 1 123 ? -21.333 -9.275 26.951 1.00 96.38 123 VAL A CA 1
ATOM 976 C C . VAL A 1 123 ? -21.463 -10.333 28.047 1.00 96.38 123 VAL A C 1
ATOM 978 O O . VAL A 1 123 ? -22.336 -10.229 28.898 1.00 96.38 123 VAL A O 1
ATOM 981 N N . PHE A 1 124 ? -20.532 -11.287 28.100 1.00 95.44 124 PHE A N 1
ATOM 982 C CA . PHE A 1 124 ? -20.522 -12.298 29.154 1.00 95.44 124 PHE A CA 1
ATOM 983 C C . PHE A 1 124 ? -20.359 -11.697 30.562 1.00 95.44 124 PHE A C 1
ATOM 985 O O . PHE A 1 124 ? -21.036 -12.121 31.493 1.00 95.44 124 PHE A O 1
ATOM 992 N N . GLU A 1 125 ? -19.483 -10.706 30.737 1.00 94.69 125 GLU A N 1
ATOM 993 C CA . GLU A 1 125 ? -19.296 -10.016 32.020 1.00 94.69 125 GLU A CA 1
ATOM 994 C C . GLU A 1 125 ? -20.528 -9.215 32.451 1.00 94.69 125 GLU A C 1
ATOM 996 O O . GLU A 1 125 ? -20.815 -9.160 33.644 1.00 94.69 125 GLU A O 1
ATOM 1001 N N . LEU A 1 126 ? -21.267 -8.630 31.504 1.00 95.31 126 LEU A N 1
ATOM 1002 C CA . LEU A 1 126 ? -22.529 -7.939 31.779 1.00 95.31 126 LEU A CA 1
ATOM 1003 C C . LEU A 1 126 ? -23.637 -8.913 32.198 1.00 95.31 126 LEU A C 1
ATOM 1005 O O . LEU A 1 126 ? -24.402 -8.608 33.110 1.00 95.31 126 LEU A O 1
ATOM 1009 N N . ASP A 1 127 ? -23.694 -10.091 31.578 1.00 94.94 127 ASP A N 1
ATOM 1010 C CA . ASP A 1 127 ? -24.690 -11.118 31.901 1.00 94.94 127 ASP A CA 1
ATOM 1011 C C . ASP A 1 127 ? -24.361 -11.861 33.206 1.00 94.94 127 ASP A C 1
ATOM 1013 O O . ASP A 1 127 ? -25.252 -12.374 33.888 1.00 94.94 127 ASP A O 1
ATOM 1017 N N . LYS A 1 128 ? -23.082 -11.912 33.592 1.00 94.06 128 LYS A N 1
ATOM 1018 C CA . LYS A 1 128 ? -22.610 -12.682 34.747 1.00 94.06 128 LYS A CA 1
ATOM 1019 C C . LYS A 1 128 ? -23.319 -12.320 36.067 1.00 94.06 128 LYS A C 1
ATOM 1021 O O . LYS A 1 128 ? -23.820 -13.247 36.699 1.00 94.06 128 LYS A O 1
ATOM 1026 N N . PRO A 1 129 ? -23.450 -11.045 36.490 1.00 91.62 129 PRO A N 1
ATOM 1027 C CA . PRO A 1 129 ? -24.194 -10.686 37.700 1.00 91.62 129 PRO A CA 1
ATOM 1028 C C . PRO A 1 129 ? -25.658 -11.127 37.676 1.00 91.62 129 PRO A C 1
ATOM 1030 O O . PRO A 1 129 ? -26.197 -11.502 38.714 1.00 91.62 129 PRO A O 1
ATOM 1033 N N . LEU A 1 130 ? -26.304 -11.100 36.504 1.00 87.69 130 LEU A N 1
ATOM 1034 C CA . LEU A 1 130 ? -27.691 -11.536 36.352 1.00 87.69 130 LEU A CA 1
ATOM 1035 C C . LEU A 1 130 ? -27.810 -13.047 36.573 1.00 87.69 130 LEU A C 1
ATOM 1037 O O . LEU A 1 130 ? -28.684 -13.497 37.314 1.00 87.69 130 LEU A O 1
ATOM 1041 N N . ILE A 1 131 ? -26.913 -13.823 35.960 1.00 89.31 131 ILE A N 1
ATOM 1042 C CA . ILE A 1 131 ? -26.847 -15.279 36.131 1.00 89.31 131 ILE A CA 1
ATOM 1043 C C . ILE A 1 131 ? -26.509 -15.627 37.587 1.00 89.31 131 ILE A C 1
ATOM 1045 O O . ILE A 1 131 ? -27.169 -16.478 38.186 1.00 89.31 131 ILE A O 1
ATOM 1049 N N . ASP A 1 132 ? -25.536 -14.936 38.184 1.00 89.75 132 ASP A N 1
ATOM 1050 C CA . ASP A 1 132 ? -25.127 -15.142 39.575 1.00 89.75 132 ASP A CA 1
ATOM 1051 C C . ASP A 1 132 ? -26.268 -14.815 40.550 1.00 89.75 132 ASP A C 1
ATOM 1053 O O . ASP A 1 132 ? -26.520 -15.599 41.470 1.00 89.75 132 ASP A O 1
ATOM 1057 N N . PHE A 1 133 ? -27.005 -13.722 40.325 1.00 86.81 133 PHE A N 1
ATOM 1058 C CA . PHE A 1 133 ? -28.205 -13.370 41.088 1.00 86.81 133 PHE A CA 1
ATOM 1059 C C . PHE A 1 133 ? -29.299 -14.433 40.938 1.00 86.81 133 PHE A C 1
ATOM 1061 O O . PHE A 1 133 ? -29.858 -14.906 41.933 1.00 86.81 133 PHE A O 1
ATOM 1068 N N . ALA A 1 134 ? -29.577 -14.862 39.704 1.00 85.31 134 ALA A N 1
ATOM 1069 C CA . ALA A 1 134 ? -30.592 -15.871 39.438 1.00 85.31 134 ALA A CA 1
ATOM 1070 C C . ALA A 1 134 ? -30.270 -17.211 40.118 1.00 85.31 134 ALA A C 1
ATOM 1072 O O . ALA A 1 134 ? -31.168 -17.867 40.644 1.00 85.31 134 ALA A O 1
ATOM 1073 N N . TYR A 1 135 ? -28.994 -17.598 40.157 1.00 85.31 135 TYR A N 1
ATOM 1074 C CA . TYR A 1 135 ? -28.565 -18.857 40.758 1.00 85.31 135 TYR A CA 1
ATOM 1075 C C . TYR A 1 135 ? -28.467 -18.791 42.292 1.00 85.31 135 TYR A C 1
ATOM 1077 O O . TYR A 1 135 ? -28.935 -19.694 42.986 1.00 85.31 135 TYR A O 1
ATOM 1085 N N . HIS A 1 136 ? -27.883 -17.725 42.848 1.00 82.19 136 HIS A N 1
ATOM 1086 C CA . HIS A 1 136 ? -27.552 -17.661 44.277 1.00 82.19 136 HIS A CA 1
ATOM 1087 C C . HIS A 1 136 ? -28.591 -16.927 45.128 1.00 82.19 136 HIS A C 1
ATOM 1089 O O . HIS A 1 136 ? -28.800 -17.299 46.286 1.00 82.19 136 HIS A O 1
ATOM 1095 N N . GLU A 1 137 ? -29.214 -15.870 44.605 1.00 76.75 137 GLU A N 1
ATOM 1096 C CA . GLU A 1 137 ? -30.061 -14.975 45.398 1.00 76.75 137 GLU A CA 1
ATOM 1097 C C . GLU A 1 137 ? -31.534 -15.367 45.336 1.00 76.75 137 GLU A C 1
ATOM 1099 O O . GLU A 1 137 ? -32.190 -15.377 46.375 1.00 76.75 137 GLU A O 1
ATOM 1104 N N . ILE A 1 138 ? -32.053 -15.786 44.178 1.00 79.38 138 ILE A N 1
ATOM 1105 C CA . ILE A 1 138 ? -33.470 -16.174 44.036 1.00 79.38 138 ILE A CA 1
ATOM 1106 C C . ILE A 1 138 ? -33.852 -17.307 44.998 1.00 79.38 138 ILE A C 1
ATOM 1108 O O . ILE A 1 138 ? -34.883 -17.227 45.670 1.00 79.38 138 ILE A O 1
ATOM 1112 N N . GLY A 1 139 ? -33.002 -18.328 45.144 1.00 72.31 139 GLY A N 1
ATOM 1113 C CA . GLY A 1 139 ? -33.235 -19.414 46.101 1.00 72.31 139 GLY A CA 1
ATOM 1114 C C . GLY A 1 139 ? -33.205 -18.942 47.561 1.00 72.31 139 GLY A C 1
ATOM 1115 O O . GLY A 1 139 ? -34.058 -19.326 48.364 1.00 72.31 139 GLY A O 1
ATOM 1116 N N . LYS A 1 140 ? -32.264 -18.055 47.913 1.00 76.12 140 LYS A N 1
ATOM 1117 C CA . LYS A 1 140 ? -32.124 -17.507 49.274 1.00 76.12 140 LYS A CA 1
ATOM 1118 C C . LYS A 1 140 ? -33.250 -16.543 49.633 1.00 76.12 140 LYS A C 1
ATOM 1120 O O . LYS A 1 140 ? -33.754 -16.612 50.750 1.00 76.12 140 LYS A O 1
ATOM 1125 N N . ILE A 1 141 ? -33.657 -15.674 48.708 1.00 72.88 141 ILE A N 1
ATOM 1126 C CA . ILE A 1 141 ? -34.785 -14.751 48.866 1.00 72.88 141 ILE A CA 1
ATOM 1127 C C . ILE A 1 141 ? -36.082 -15.547 48.968 1.00 72.88 141 ILE A C 1
ATOM 1129 O O . ILE A 1 141 ? -36.862 -15.289 49.875 1.00 72.88 141 ILE A O 1
ATOM 1133 N N . SER A 1 142 ? -36.296 -16.561 48.122 1.00 70.12 142 SER A N 1
ATOM 1134 C CA . SER A 1 142 ? -37.468 -17.441 48.230 1.00 70.12 142 SER A CA 1
ATOM 1135 C C . SER A 1 142 ? -37.545 -18.101 49.610 1.00 70.12 142 SER A C 1
ATOM 1137 O O . SER A 1 142 ? -38.582 -18.043 50.272 1.00 70.12 142 SER A O 1
ATOM 1139 N N . ASN A 1 143 ? -36.429 -18.646 50.101 1.00 66.75 143 ASN A N 1
ATOM 1140 C CA . ASN A 1 143 ? -36.379 -19.275 51.418 1.00 66.75 143 ASN A CA 1
ATOM 1141 C C . ASN A 1 143 ? -36.548 -18.258 52.561 1.00 66.75 143 ASN A C 1
ATOM 1143 O O . ASN A 1 143 ? -37.353 -18.493 53.456 1.00 66.75 143 ASN A O 1
ATOM 1147 N N . ARG A 1 144 ? -35.873 -17.101 52.536 1.00 67.12 144 ARG A N 1
ATOM 1148 C CA . ARG A 1 144 ? -36.037 -16.041 53.555 1.00 67.12 144 ARG A CA 1
ATOM 1149 C C . ARG A 1 144 ? -37.442 -15.454 53.571 1.00 67.12 144 ARG A C 1
ATOM 1151 O O . ARG A 1 144 ? -37.975 -15.237 54.651 1.00 67.12 144 ARG A O 1
ATOM 1158 N N . THR A 1 145 ? -38.052 -15.227 52.412 1.00 63.53 145 THR A N 1
ATOM 1159 C CA . THR A 1 145 ? -39.442 -14.766 52.312 1.00 63.53 145 THR A CA 1
ATOM 1160 C C . THR A 1 145 ? -40.390 -15.800 52.907 1.00 63.53 145 THR A C 1
ATOM 1162 O O . THR A 1 145 ? -41.272 -15.420 53.674 1.00 63.53 145 THR A O 1
ATOM 1165 N N . LYS A 1 146 ? -40.166 -17.101 52.659 1.00 62.00 146 LYS A N 1
ATOM 1166 C CA . LYS A 1 146 ? -40.902 -18.181 53.336 1.00 62.00 146 LYS A CA 1
ATOM 1167 C C . LYS A 1 146 ? -40.707 -18.147 54.855 1.00 62.00 146 LYS A C 1
ATOM 1169 O O . LYS A 1 146 ? -41.688 -18.275 55.566 1.00 62.00 146 LYS A O 1
ATOM 1174 N N . TYR A 1 147 ? -39.497 -17.912 55.367 1.00 60.47 147 TYR A N 1
ATOM 1175 C CA . TYR A 1 147 ? -39.250 -17.828 56.818 1.00 60.47 147 TYR A CA 1
ATOM 1176 C C . TYR A 1 147 ? -39.791 -16.548 57.476 1.00 60.47 147 TYR A C 1
ATOM 1178 O O . TYR A 1 147 ? -40.211 -16.592 58.623 1.00 60.47 147 TYR A O 1
ATOM 1186 N N . LEU A 1 148 ? -39.811 -15.414 56.771 1.00 60.88 148 LEU A N 1
ATOM 1187 C CA . LEU A 1 148 ? -40.387 -14.158 57.274 1.00 60.88 148 LEU A CA 1
ATOM 1188 C C . LEU A 1 148 ? -41.922 -14.165 57.263 1.00 60.88 148 LEU A C 1
ATOM 1190 O O . LEU A 1 148 ? -42.540 -13.413 58.011 1.00 60.88 148 LEU A O 1
ATOM 1194 N N . THR A 1 149 ? -42.535 -14.996 56.416 1.00 55.28 149 THR A N 1
ATOM 1195 C CA . THR A 1 149 ? -43.992 -15.219 56.391 1.00 55.28 149 THR A CA 1
ATOM 1196 C C . THR A 1 149 ? -44.422 -16.413 57.242 1.00 55.28 149 THR A C 1
ATOM 1198 O O . THR A 1 149 ? -45.553 -16.439 57.726 1.00 55.28 149 THR A O 1
ATOM 1201 N N . ALA A 1 150 ? -43.529 -17.372 57.492 1.00 50.09 150 ALA A N 1
ATOM 1202 C CA . ALA A 1 150 ? -43.770 -18.483 58.395 1.00 50.09 150 ALA A CA 1
ATOM 1203 C C . ALA A 1 150 ? -43.585 -18.058 59.862 1.00 50.09 150 ALA A C 1
ATOM 1205 O O . ALA A 1 150 ? -42.521 -18.193 60.457 1.00 50.09 150 ALA A O 1
ATOM 1206 N N . THR A 1 151 ? -44.716 -17.668 60.447 1.00 48.84 151 THR A N 1
ATOM 1207 C CA . THR A 1 151 ? -45.160 -18.208 61.738 1.00 48.84 151 THR A CA 1
ATOM 1208 C C . THR A 1 151 ? -44.545 -17.574 62.989 1.00 48.84 151 THR A C 1
ATOM 1210 O O . THR A 1 151 ? -43.585 -18.066 63.570 1.00 48.84 151 THR A O 1
ATOM 1213 N N . ILE A 1 152 ? -45.237 -16.556 63.508 1.00 50.06 152 ILE A N 1
ATOM 1214 C CA . ILE A 1 152 ? -45.458 -16.445 64.955 1.00 50.06 152 ILE A CA 1
ATOM 1215 C C . ILE A 1 152 ? -46.657 -17.366 65.247 1.00 50.06 152 ILE A C 1
ATOM 1217 O O . ILE A 1 152 ? -47.770 -17.011 64.854 1.00 50.06 152 ILE A O 1
ATOM 1221 N N . PRO A 1 153 ? -46.503 -18.559 65.855 1.00 57.38 153 PRO A N 1
ATOM 1222 C CA . PRO A 1 153 ? -47.651 -19.365 66.229 1.00 57.38 153 PRO A CA 1
ATOM 1223 C C . PRO A 1 153 ? -48.077 -18.911 67.621 1.00 57.38 153 PRO A C 1
ATOM 1225 O O . PRO A 1 153 ? -47.590 -19.438 68.617 1.00 57.38 153 PRO A O 1
ATOM 1228 N N . ILE A 1 154 ? -48.944 -17.901 67.712 1.00 46.72 154 ILE A N 1
ATOM 1229 C CA . ILE A 1 154 ? -49.593 -17.580 68.985 1.00 46.72 154 ILE A CA 1
ATOM 1230 C C . ILE A 1 154 ? -51.070 -17.297 68.715 1.00 46.72 154 ILE A C 1
ATOM 1232 O O . ILE A 1 154 ? -51.456 -16.427 67.940 1.00 46.72 154 ILE A O 1
ATOM 1236 N N . THR A 1 155 ? -51.887 -18.146 69.313 1.00 50.56 155 THR A N 1
ATOM 1237 C CA . THR A 1 155 ? -53.336 -18.262 69.210 1.00 50.56 155 THR A CA 1
ATOM 1238 C C . THR A 1 155 ? -54.063 -16.953 69.545 1.00 50.56 155 THR A C 1
ATOM 1240 O O . THR A 1 155 ? -54.164 -16.633 70.723 1.00 50.56 155 THR A O 1
ATOM 1243 N N . GLN A 1 156 ? -54.582 -16.225 68.543 1.00 54.69 156 GLN A N 1
ATOM 1244 C CA . GLN A 1 156 ? -55.799 -15.378 68.587 1.00 54.69 156 GLN A CA 1
ATOM 1245 C C . GLN A 1 156 ? -55.988 -14.607 67.260 1.00 54.69 156 GLN A C 1
ATOM 1247 O O . GLN A 1 156 ? -55.025 -14.130 66.662 1.00 54.69 156 GLN A O 1
ATOM 1252 N N . LEU A 1 157 ? -57.242 -14.457 66.809 1.00 59.22 157 LEU A N 1
ATOM 1253 C CA . LEU A 1 157 ? -57.642 -13.731 65.584 1.00 59.22 157 LEU A CA 1
ATOM 1254 C C . LEU A 1 157 ? -57.138 -12.273 65.532 1.00 59.22 157 LEU A C 1
ATOM 1256 O O . LEU A 1 157 ? -56.871 -11.754 64.449 1.00 59.22 157 LEU A O 1
ATOM 1260 N N . GLU A 1 158 ? -56.950 -11.633 66.687 1.00 57.75 158 GLU A N 1
ATOM 1261 C CA . GLU A 1 158 ? -56.428 -10.264 66.800 1.00 57.75 158 GLU A CA 1
ATOM 1262 C C . GLU A 1 158 ? -54.968 -10.142 66.321 1.00 57.75 158 GLU A C 1
ATOM 1264 O O . GLU A 1 158 ? -54.585 -9.122 65.747 1.00 57.75 158 GLU A O 1
ATOM 1269 N N . SER A 1 159 ? -54.168 -11.209 66.438 1.00 61.50 159 SER A N 1
ATOM 1270 C CA . SER A 1 159 ? -52.762 -11.227 66.008 1.00 61.50 159 SER A CA 1
ATOM 1271 C C . SER A 1 159 ? -52.595 -11.234 64.479 1.00 61.50 159 SER A C 1
ATOM 1273 O O . SER A 1 159 ? -51.623 -10.693 63.950 1.00 61.50 159 SER A O 1
ATOM 1275 N N . ILE A 1 160 ? -53.567 -11.782 63.738 1.00 67.94 160 ILE A N 1
ATOM 1276 C CA . ILE A 1 160 ? -53.514 -11.874 62.268 1.00 67.94 160 ILE A CA 1
ATOM 1277 C C . ILE A 1 160 ? -53.637 -10.486 61.632 1.00 67.94 160 ILE A C 1
ATOM 1279 O O . ILE A 1 160 ? -52.893 -10.168 60.706 1.00 67.94 160 ILE A O 1
ATOM 1283 N N . SER A 1 161 ? -54.538 -9.646 62.151 1.00 72.25 161 SER A N 1
ATOM 1284 C CA . SER A 1 161 ? -54.718 -8.264 61.686 1.00 72.25 161 SER A CA 1
ATOM 1285 C C . SER A 1 161 ? -53.441 -7.442 61.880 1.00 72.25 161 SER A C 1
ATOM 1287 O O . SER A 1 161 ? -52.973 -6.783 60.949 1.00 72.25 161 SER A O 1
ATOM 1289 N N . GLU A 1 162 ? -52.812 -7.538 63.054 1.00 71.50 162 GLU A N 1
ATOM 1290 C CA . GLU A 1 162 ? -51.554 -6.837 63.332 1.00 71.50 162 GLU A CA 1
ATOM 1291 C C . GLU A 1 162 ? -50.385 -7.384 62.498 1.00 71.50 162 GLU A C 1
ATOM 1293 O O . GLU A 1 162 ? -49.604 -6.611 61.941 1.00 71.50 162 GLU A O 1
ATOM 1298 N N . SER A 1 163 ? -50.306 -8.701 62.289 1.00 69.56 163 SER A N 1
ATOM 1299 C CA . SER A 1 163 ? -49.317 -9.307 61.388 1.00 69.56 163 SER A CA 1
ATOM 1300 C C . SER A 1 163 ? -49.491 -8.839 59.935 1.00 69.56 163 SER A C 1
ATOM 1302 O O . SER A 1 163 ? -48.523 -8.434 59.286 1.00 69.56 163 SER A O 1
ATOM 1304 N N . GLN A 1 164 ? -50.730 -8.779 59.432 1.00 7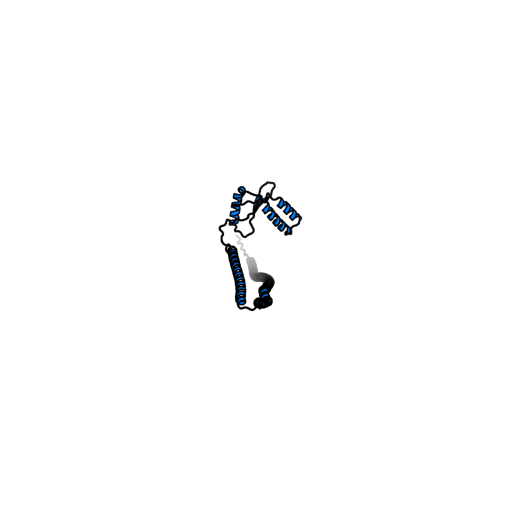4.25 164 GLN A N 1
ATOM 1305 C CA . GLN A 1 164 ? -51.034 -8.244 58.101 1.00 74.25 164 GLN A CA 1
ATOM 1306 C C . GLN A 1 164 ? -50.677 -6.760 57.978 1.00 74.25 164 GLN A C 1
ATOM 1308 O O . GLN A 1 164 ? -50.154 -6.346 56.939 1.00 74.25 164 GLN A O 1
ATOM 1313 N N . LYS A 1 165 ? -50.897 -5.958 59.028 1.00 80.25 165 LYS A N 1
ATOM 1314 C CA . LYS A 1 165 ? -50.459 -4.554 59.068 1.00 80.25 165 LYS A CA 1
ATOM 1315 C C . LYS A 1 165 ? -48.937 -4.439 59.026 1.00 80.25 165 LYS A C 1
ATOM 1317 O O . LYS A 1 165 ? -48.430 -3.602 58.283 1.00 80.25 165 LYS A O 1
ATOM 1322 N N . ILE A 1 166 ? -48.201 -5.288 59.747 1.00 79.25 166 ILE A N 1
ATOM 1323 C CA . ILE A 1 166 ? -46.729 -5.304 59.735 1.00 79.25 166 ILE A CA 1
ATOM 1324 C C . ILE A 1 166 ? -46.196 -5.701 58.353 1.00 79.25 166 ILE A C 1
ATOM 1326 O O . ILE A 1 166 ? -45.315 -5.023 57.823 1.00 79.25 166 ILE A O 1
ATOM 1330 N N . ILE A 1 167 ? -46.751 -6.747 57.732 1.00 77.12 167 ILE A N 1
ATOM 1331 C CA . ILE A 1 167 ? -46.376 -7.176 56.375 1.00 77.12 167 ILE A CA 1
ATOM 1332 C C . ILE A 1 167 ? -46.675 -6.060 55.370 1.00 77.12 167 ILE A C 1
ATOM 1334 O O . ILE A 1 167 ? -45.799 -5.671 54.600 1.00 77.12 167 ILE A O 1
ATOM 1338 N N . SER A 1 168 ? -47.874 -5.479 55.427 1.00 79.06 168 SER A N 1
ATOM 1339 C CA . SER A 1 168 ? -48.270 -4.368 54.555 1.00 79.06 168 SER A CA 1
ATOM 1340 C C . SER A 1 168 ? -47.393 -3.130 54.763 1.00 79.06 168 SER A C 1
ATOM 1342 O O . SER A 1 168 ? -47.056 -2.448 53.800 1.00 79.06 168 SER A O 1
ATOM 1344 N N . SER A 1 169 ? -46.987 -2.843 56.003 1.00 84.31 169 SER A N 1
ATOM 1345 C CA . SER A 1 169 ? -46.070 -1.750 56.344 1.00 84.31 169 SER A CA 1
ATOM 1346 C C . SER A 1 169 ? -44.669 -1.991 55.779 1.00 84.31 169 SER A C 1
ATOM 1348 O O . SER A 1 169 ? -44.096 -1.106 55.144 1.00 84.31 169 SER A O 1
ATOM 1350 N N . ASN A 1 170 ? -44.143 -3.212 55.910 1.00 80.62 170 ASN A N 1
ATOM 1351 C CA . ASN A 1 170 ? -42.864 -3.594 55.311 1.00 80.62 170 ASN A CA 1
ATOM 1352 C C . ASN A 1 170 ? -42.895 -3.518 53.782 1.00 80.62 170 ASN A C 1
ATOM 1354 O O . ASN A 1 170 ? -41.959 -2.987 53.186 1.00 80.62 170 ASN A O 1
ATOM 1358 N N . ILE A 1 171 ? -43.978 -3.978 53.149 1.00 81.94 171 ILE A N 1
ATOM 1359 C CA . ILE A 1 171 ? -44.172 -3.844 51.701 1.00 81.94 171 ILE A CA 1
ATOM 1360 C C . ILE A 1 171 ? -44.228 -2.362 51.313 1.00 81.94 171 ILE A C 1
ATOM 1362 O O . ILE A 1 171 ? -43.500 -1.948 50.416 1.00 81.94 171 ILE A O 1
ATOM 1366 N N . LYS A 1 172 ? -45.009 -1.532 52.019 1.00 90.50 172 LYS A N 1
ATOM 1367 C CA . LYS A 1 172 ? -45.070 -0.080 51.772 1.00 90.50 172 LYS A CA 1
ATOM 1368 C C . LYS A 1 172 ? -43.701 0.584 51.892 1.00 90.50 172 LYS A C 1
ATOM 1370 O O . LYS A 1 172 ? -43.355 1.401 51.046 1.00 90.50 172 LYS A O 1
ATOM 1375 N N . LYS A 1 173 ? -42.907 0.216 52.901 1.00 89.44 173 LYS A N 1
ATOM 1376 C CA . LYS A 1 173 ? -41.542 0.724 53.084 1.00 89.44 173 LYS A CA 1
ATOM 1377 C C . LYS A 1 173 ? -40.623 0.317 51.929 1.00 89.44 173 LYS A C 1
ATOM 1379 O O . LYS A 1 173 ? -39.888 1.157 51.421 1.00 89.44 173 LYS A O 1
ATOM 1384 N N . GLN A 1 174 ? -40.676 -0.942 51.490 1.00 82.75 174 GLN A N 1
ATOM 1385 C CA . GLN A 1 174 ? -39.884 -1.410 50.345 1.00 82.75 174 GLN A CA 1
ATOM 1386 C C . GLN A 1 174 ? -40.294 -0.714 49.040 1.00 82.75 174 GLN A C 1
ATOM 1388 O O . GLN A 1 174 ? -39.426 -0.268 48.294 1.00 82.75 174 GLN A O 1
ATOM 1393 N N . VAL A 1 175 ? -41.597 -0.548 48.799 1.00 92.19 175 VAL A N 1
ATOM 1394 C CA . VAL A 1 175 ? -42.124 0.179 47.633 1.00 92.19 175 VAL A CA 1
ATOM 1395 C C . VAL A 1 175 ? -41.704 1.647 47.664 1.00 92.19 175 VAL A C 1
ATOM 1397 O O . VAL A 1 175 ? -41.258 2.171 46.648 1.00 92.19 175 VAL A O 1
ATOM 1400 N N . ALA A 1 176 ? -41.782 2.307 48.823 1.00 93.56 176 ALA A N 1
ATOM 1401 C CA . ALA A 1 176 ? -41.325 3.685 48.972 1.00 93.56 176 ALA A CA 1
ATOM 1402 C C . ALA A 1 176 ? -39.834 3.818 48.632 1.00 93.56 176 ALA A C 1
ATOM 1404 O O . ALA A 1 176 ? -39.466 4.679 47.837 1.00 93.56 176 ALA A O 1
ATOM 1405 N N . ASN A 1 177 ? -38.990 2.926 49.159 1.00 93.19 177 ASN A N 1
ATOM 1406 C CA . ASN A 1 177 ? -37.562 2.910 48.843 1.00 93.19 177 ASN A CA 1
ATOM 1407 C C . ASN A 1 177 ? -37.309 2.721 47.338 1.00 93.19 177 ASN A C 1
ATOM 1409 O O . ASN A 1 177 ? -36.505 3.452 46.769 1.00 93.19 177 ASN A O 1
ATOM 1413 N N . ALA A 1 178 ? -38.029 1.806 46.680 1.00 93.00 178 ALA A N 1
ATOM 1414 C CA . ALA A 1 178 ? -37.912 1.597 45.237 1.00 93.00 178 ALA A CA 1
ATOM 1415 C C . ALA A 1 178 ? -38.323 2.841 44.425 1.00 93.00 178 ALA A C 1
ATOM 1417 O O . ALA A 1 178 ? -37.635 3.208 43.475 1.00 93.00 178 ALA A O 1
ATOM 1418 N N . ILE A 1 179 ? -39.401 3.530 44.822 1.00 94.38 179 ILE A N 1
ATOM 1419 C CA . ILE A 1 179 ? -39.832 4.791 44.194 1.00 94.38 179 ILE A CA 1
ATOM 1420 C C . ILE A 1 179 ? -38.751 5.869 44.339 1.00 94.38 179 ILE A C 1
ATOM 1422 O O . ILE A 1 179 ? -38.472 6.582 43.374 1.00 94.38 179 ILE A O 1
ATOM 1426 N N . TYR A 1 180 ? -38.117 5.981 45.512 1.00 95.75 180 TYR A N 1
ATOM 1427 C CA . TYR A 1 180 ? -37.010 6.920 45.708 1.00 95.75 180 TYR A CA 1
ATOM 1428 C C . TYR A 1 180 ? -35.808 6.581 44.821 1.00 95.75 180 TYR A C 1
ATOM 1430 O O . TYR A 1 180 ? -35.293 7.473 44.153 1.00 95.75 180 TYR A O 1
ATOM 1438 N N . SER A 1 181 ? -35.427 5.305 44.710 1.00 93.75 181 SER A N 1
ATOM 1439 C CA . SER A 1 181 ? -34.346 4.887 43.808 1.00 93.75 181 SER A CA 1
ATOM 1440 C C . SER A 1 181 ? -34.648 5.195 42.335 1.00 93.75 181 SER A C 1
ATOM 1442 O O . SER A 1 181 ? -33.771 5.669 41.618 1.00 93.75 181 SER A O 1
ATOM 1444 N N . ILE A 1 182 ? -35.891 4.994 41.880 1.00 94.38 182 ILE A N 1
ATOM 1445 C CA . ILE A 1 182 ? -36.314 5.345 40.511 1.00 94.38 182 ILE A CA 1
ATOM 1446 C C . ILE A 1 182 ? -36.256 6.861 40.292 1.00 94.38 182 ILE A C 1
ATOM 1448 O O . ILE A 1 182 ? -35.794 7.324 39.250 1.00 94.38 182 ILE A O 1
ATOM 1452 N N . LYS A 1 183 ? -36.707 7.647 41.275 1.00 96.12 183 LYS A N 1
ATOM 1453 C CA . LYS A 1 183 ? -36.641 9.110 41.222 1.00 96.12 183 LYS A CA 1
ATOM 1454 C C . LYS A 1 183 ? -35.199 9.595 41.068 1.00 96.12 183 LYS A C 1
ATOM 1456 O O . LYS A 1 183 ? -34.942 10.462 40.232 1.00 96.12 183 LYS A O 1
ATOM 1461 N N . ASP A 1 184 ? -34.285 9.054 41.866 1.00 94.56 184 ASP A N 1
ATOM 1462 C CA . ASP A 1 184 ? -32.876 9.445 41.830 1.00 94.56 184 ASP A CA 1
ATOM 1463 C C . ASP A 1 184 ? -32.232 9.055 40.493 1.00 94.56 184 ASP A C 1
ATOM 1465 O O . ASP A 1 184 ? -31.569 9.886 39.874 1.00 94.56 184 ASP A O 1
ATOM 1469 N N . TYR A 1 185 ? -32.548 7.866 39.972 1.00 95.81 185 TYR A N 1
ATOM 1470 C CA . TYR A 1 185 ? -32.104 7.424 38.650 1.00 95.81 185 TYR A CA 1
ATOM 1471 C C . TYR A 1 185 ? -32.568 8.356 37.515 1.00 95.81 185 TYR A C 1
ATOM 1473 O O . TYR A 1 185 ? -31.759 8.791 36.697 1.00 95.81 185 TYR A O 1
ATOM 1481 N N . ILE A 1 186 ? -33.853 8.738 37.481 1.00 94.88 186 ILE A N 1
ATOM 1482 C CA . ILE A 1 186 ? -34.385 9.671 36.465 1.00 94.88 186 ILE A CA 1
ATOM 1483 C C . ILE A 1 186 ? -33.705 11.043 36.567 1.00 94.88 186 ILE A C 1
ATOM 1485 O O . ILE A 1 186 ? -33.471 11.713 35.557 1.00 94.88 186 ILE A O 1
ATOM 1489 N N . ARG A 1 187 ? -33.392 11.491 37.787 1.00 95.56 187 ARG A N 1
ATOM 1490 C CA . ARG A 1 187 ? -32.694 12.760 38.013 1.00 95.56 187 ARG A CA 1
ATOM 1491 C C . ARG A 1 187 ? -31.268 12.712 37.471 1.00 95.56 187 ARG A C 1
ATOM 1493 O O . ARG A 1 187 ? -30.833 13.671 36.833 1.00 95.56 187 ARG A O 1
ATOM 1500 N N . GLU A 1 188 ? -30.565 11.613 37.713 1.00 93.88 188 GLU A N 1
ATOM 1501 C CA . GLU A 1 188 ? -29.202 11.404 37.236 1.00 93.88 188 GLU A CA 1
ATOM 1502 C C . GLU A 1 188 ? -29.155 11.291 35.708 1.00 93.88 188 GLU A C 1
ATOM 1504 O O . GLU A 1 188 ? -28.367 11.986 35.069 1.00 93.88 188 GLU A O 1
ATOM 1509 N N . MET A 1 189 ? -30.078 10.536 35.108 1.00 93.25 189 MET A N 1
ATOM 1510 C CA . MET A 1 189 ? -30.189 10.398 33.655 1.00 93.25 189 MET A CA 1
ATOM 1511 C C . MET A 1 189 ? -30.452 11.741 32.958 1.00 93.25 189 MET A C 1
ATOM 1513 O O . MET A 1 189 ? -29.722 12.114 32.044 1.00 93.25 189 MET A O 1
ATOM 1517 N N . ASN A 1 190 ? -31.394 12.545 33.463 1.00 91.75 190 ASN A N 1
ATOM 1518 C CA . ASN A 1 190 ? -31.630 13.895 32.934 1.00 91.75 190 ASN A CA 1
ATOM 1519 C C . ASN A 1 190 ? -30.405 14.818 33.069 1.00 91.75 190 ASN A C 1
ATOM 1521 O O . ASN A 1 190 ? -30.196 15.710 32.244 1.00 91.75 190 ASN A O 1
ATOM 1525 N N . SER A 1 191 ? -29.607 14.656 34.129 1.00 91.12 191 SER A N 1
ATOM 1526 C CA . SER A 1 191 ? -28.360 15.409 34.297 1.00 91.12 191 SER A CA 1
ATOM 1527 C C . SER A 1 191 ? -27.313 14.993 33.262 1.00 91.12 191 SER A C 1
ATOM 1529 O O . SER A 1 191 ? -26.635 15.853 32.697 1.00 91.12 191 SER A O 1
ATOM 1531 N N . GLN A 1 192 ? -27.195 13.692 32.992 1.00 87.12 192 GLN A N 1
ATOM 1532 C CA . GLN A 1 192 ? -26.285 13.158 31.981 1.00 87.12 192 GLN A CA 1
ATOM 1533 C C . GLN A 1 192 ? -26.681 13.623 30.575 1.00 87.12 192 GLN A C 1
ATOM 1535 O O . GLN A 1 192 ? -25.825 14.125 29.851 1.00 87.12 192 GLN A O 1
ATOM 1540 N N . ASP A 1 193 ? -27.968 13.581 30.225 1.00 86.81 193 ASP A N 1
ATOM 1541 C CA . ASP A 1 193 ? -28.467 14.051 28.924 1.00 86.81 193 ASP A CA 1
ATOM 1542 C C . ASP A 1 193 ? -28.154 15.533 28.680 1.00 86.81 193 ASP A C 1
ATOM 1544 O O . ASP A 1 193 ? -27.748 15.926 27.580 1.00 86.81 193 ASP A O 1
ATOM 1548 N N . LYS A 1 194 ? -28.263 16.372 29.720 1.00 84.94 194 LYS A N 1
ATOM 1549 C CA . LYS A 1 194 ? -27.858 17.785 29.650 1.00 84.94 194 LYS A CA 1
ATOM 1550 C C . LYS A 1 194 ? -26.358 17.945 29.416 1.00 84.94 194 LYS A C 1
ATOM 1552 O O . LYS A 1 194 ? -25.968 18.741 28.563 1.00 84.94 194 LYS A O 1
ATOM 1557 N N . MET A 1 195 ? -25.521 17.196 30.135 1.00 79.44 195 MET A N 1
ATOM 1558 C CA . MET A 1 195 ? -24.064 17.234 29.947 1.00 79.44 195 MET A CA 1
ATOM 1559 C C . MET A 1 195 ? -23.652 16.760 28.549 1.00 79.44 195 MET A C 1
ATOM 1561 O O . MET A 1 195 ? -22.774 17.358 27.928 1.00 79.44 195 MET A O 1
ATOM 1565 N N . ILE A 1 196 ? -24.293 15.708 28.041 1.00 79.62 196 ILE A N 1
ATOM 1566 C CA . ILE A 1 196 ? -24.065 15.180 26.693 1.00 79.62 196 ILE A CA 1
ATOM 1567 C C . ILE A 1 196 ? -24.459 16.226 25.649 1.00 79.62 196 ILE A C 1
ATOM 1569 O O . ILE A 1 196 ? -23.671 16.527 24.756 1.00 79.62 196 ILE A O 1
ATOM 1573 N N . SER A 1 197 ? -25.631 16.845 25.799 1.00 76.50 197 SER A N 1
ATOM 1574 C CA . SER A 1 197 ? -26.110 17.885 24.882 1.00 76.50 197 SER A CA 1
ATOM 1575 C C . SER A 1 197 ? -25.184 19.105 24.857 1.00 76.50 197 SER A C 1
ATOM 1577 O O . SER A 1 197 ? -24.865 19.607 23.785 1.00 76.50 197 SER A O 1
ATOM 1579 N N . GLN A 1 198 ? -24.680 19.551 26.013 1.00 72.12 198 GLN A N 1
ATOM 1580 C CA . GLN A 1 198 ? -23.703 20.646 26.084 1.00 72.12 198 GLN A CA 1
ATOM 1581 C C . GLN A 1 198 ? -22.390 20.325 25.361 1.00 72.12 198 GLN A C 1
ATOM 1583 O O . GLN A 1 198 ? -21.803 21.208 24.743 1.00 72.12 198 GLN A O 1
ATOM 1588 N N . LYS A 1 199 ? -21.928 19.072 25.428 1.00 69.31 199 LYS A N 1
ATOM 1589 C CA . LYS A 1 199 ? -20.675 18.649 24.788 1.00 69.31 199 LYS A CA 1
ATOM 1590 C C . LYS A 1 199 ? -20.822 18.347 23.296 1.00 69.31 199 LYS A C 1
ATOM 1592 O O . LYS A 1 199 ? -19.853 18.516 22.569 1.00 69.31 199 LYS A O 1
ATOM 1597 N N . LEU A 1 200 ? -21.994 17.899 22.842 1.00 65.62 200 LEU A N 1
ATOM 1598 C CA . LEU A 1 200 ? -22.224 17.515 21.444 1.00 65.62 200 LEU A CA 1
ATOM 1599 C C . LEU A 1 200 ? -22.735 18.662 20.553 1.00 65.62 200 LEU A C 1
ATOM 1601 O O . LEU A 1 200 ? -22.586 18.573 19.339 1.00 65.62 200 LEU A O 1
ATOM 1605 N N . VAL A 1 201 ? -23.346 19.718 21.108 1.00 55.84 201 VAL A N 1
ATOM 1606 C CA . VAL A 1 201 ? -24.062 20.735 20.301 1.00 55.84 201 VAL A CA 1
ATOM 1607 C C . VAL A 1 201 ? -23.228 21.978 19.934 1.00 55.84 201 VAL A C 1
ATOM 1609 O O . VAL A 1 201 ? -23.673 22.759 19.102 1.00 55.84 201 VAL A O 1
ATOM 1612 N N . ASN A 1 202 ? -21.997 22.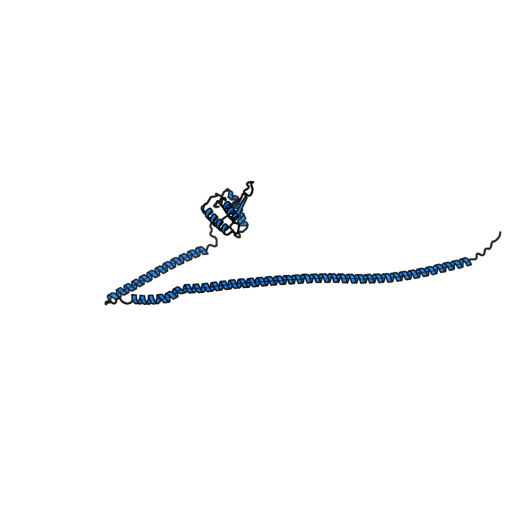162 20.423 1.00 50.81 202 ASN A N 1
ATOM 1613 C CA . ASN A 1 202 ? -21.263 23.429 20.231 1.00 50.81 202 ASN A CA 1
ATOM 1614 C C . ASN A 1 202 ? -20.035 23.390 19.297 1.00 50.81 202 ASN A C 1
ATOM 1616 O O . ASN A 1 202 ? -19.055 24.084 19.542 1.00 50.81 202 ASN A O 1
ATOM 1620 N N . ASP A 1 203 ? -20.123 22.674 18.171 1.00 53.47 203 ASP A N 1
ATOM 1621 C CA . ASP A 1 203 ? -19.167 22.809 17.048 1.00 53.47 203 ASP A CA 1
ATOM 1622 C C . ASP A 1 203 ? -19.541 23.926 16.050 1.00 53.47 203 ASP A C 1
ATOM 1624 O O . ASP A 1 203 ? -18.901 24.097 15.012 1.00 53.47 203 ASP A O 1
ATOM 1628 N N . LYS A 1 204 ? -20.591 24.714 16.323 1.00 51.72 204 LYS A N 1
ATOM 1629 C CA . LYS A 1 204 ? -20.998 25.827 15.453 1.00 51.72 204 LYS A CA 1
ATOM 1630 C C . LYS A 1 204 ? -21.264 27.092 16.260 1.00 51.72 204 LYS A C 1
ATOM 1632 O O . LYS A 1 204 ? -22.336 27.261 16.822 1.00 51.72 204 LYS A O 1
ATOM 1637 N N . ASN A 1 205 ? -20.278 27.989 16.231 1.00 55.59 205 ASN A N 1
ATOM 1638 C CA . ASN A 1 205 ? -20.379 29.412 16.557 1.00 55.59 205 ASN A CA 1
ATOM 1639 C C . ASN A 1 205 ? -20.970 29.737 17.933 1.00 55.59 205 ASN A C 1
ATOM 1641 O O . ASN A 1 205 ? -22.097 30.211 18.053 1.00 55.59 205 ASN A O 1
ATOM 1645 N N . ILE A 1 206 ? -20.144 29.602 18.968 1.00 51.97 206 ILE A N 1
ATOM 1646 C CA . ILE A 1 206 ? -20.309 30.436 20.158 1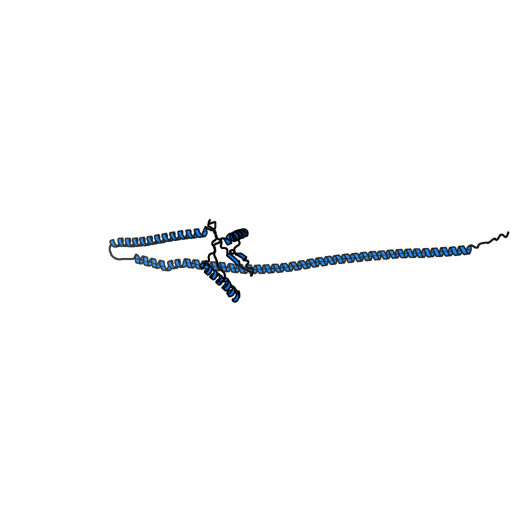.00 51.97 206 ILE A CA 1
ATOM 1647 C C . ILE A 1 206 ? -19.844 31.849 19.757 1.00 51.97 206 ILE A C 1
ATOM 1649 O O . ILE A 1 206 ? -18.690 31.985 19.347 1.00 51.97 206 ILE A O 1
ATOM 1653 N N . PRO A 1 207 ? -20.677 32.905 19.846 1.00 50.81 207 PRO A N 1
ATOM 1654 C CA . PRO A 1 207 ? -20.200 34.282 19.797 1.00 50.81 207 PRO A CA 1
ATOM 1655 C C . PRO A 1 207 ? -19.471 34.571 21.115 1.00 50.81 207 PRO A C 1
ATOM 1657 O O . PRO A 1 207 ? -20.024 35.142 22.051 1.00 50.81 207 PRO A O 1
ATOM 1660 N N . GLY A 1 208 ? -18.246 34.071 21.217 1.00 52.78 208 GLY A N 1
ATOM 1661 C CA . GLY A 1 208 ? -17.301 34.375 22.279 1.00 52.78 208 GLY A CA 1
ATOM 1662 C C . GLY A 1 208 ? -16.062 35.007 21.664 1.00 52.78 208 GLY A C 1
ATOM 1663 O O . GLY A 1 208 ? -15.741 34.745 20.503 1.00 52.78 208 GLY A O 1
ATOM 1664 N N . ASN A 1 209 ? -15.366 35.845 22.429 1.00 58.28 209 ASN A N 1
ATOM 1665 C CA . ASN A 1 209 ? -14.036 36.300 22.044 1.00 58.28 209 ASN A CA 1
ATOM 1666 C C . ASN A 1 209 ? -13.137 35.064 21.916 1.00 58.28 209 ASN A C 1
ATOM 1668 O O . ASN A 1 209 ? -12.773 34.438 22.911 1.00 58.28 209 ASN A O 1
ATOM 1672 N N . ASN A 1 210 ? -12.837 34.677 20.678 1.00 59.94 210 ASN A N 1
ATOM 1673 C CA . ASN A 1 210 ? -11.928 33.581 20.393 1.00 59.94 210 ASN A CA 1
ATOM 1674 C C . ASN A 1 210 ? -10.501 34.109 20.525 1.00 59.94 210 ASN A C 1
ATOM 1676 O O . ASN A 1 210 ? -10.044 34.895 19.697 1.00 59.94 210 ASN A O 1
ATOM 1680 N N . TYR A 1 211 ? -9.808 33.673 21.571 1.00 67.44 211 TYR A N 1
ATOM 1681 C CA . TYR A 1 211 ? -8.406 34.003 21.796 1.00 67.44 211 TYR A CA 1
ATOM 1682 C C . TYR A 1 211 ? -7.512 32.953 21.145 1.00 67.44 211 TYR A C 1
ATOM 1684 O O . TYR A 1 211 ? -7.760 31.752 21.266 1.00 67.44 211 TYR A O 1
ATOM 1692 N N . MET A 1 212 ? -6.455 33.406 20.475 1.00 68.69 212 MET A N 1
ATOM 1693 C CA . MET A 1 212 ? -5.459 32.531 19.869 1.00 68.69 212 MET A CA 1
ATOM 1694 C C . MET A 1 212 ? -4.107 32.737 20.554 1.00 68.69 212 MET A C 1
ATOM 1696 O O . MET A 1 212 ? -3.640 33.875 20.614 1.00 68.69 212 MET A O 1
ATOM 1700 N N . PRO A 1 213 ? -3.457 31.671 21.055 1.00 73.00 213 PRO A N 1
ATOM 1701 C CA . PRO A 1 213 ? -2.115 31.796 21.597 1.00 73.00 213 PRO A CA 1
ATOM 1702 C C . PRO A 1 213 ? -1.127 32.035 20.453 1.00 73.00 213 PRO A C 1
ATOM 1704 O O . PRO A 1 213 ? -1.126 31.306 19.460 1.00 73.00 213 PRO A O 1
ATOM 1707 N N . VAL A 1 214 ? -0.279 33.048 20.603 1.00 75.81 214 VAL A N 1
ATOM 1708 C CA . VAL A 1 214 ? 0.801 33.370 19.669 1.00 75.81 214 VAL A CA 1
ATOM 1709 C C . VAL A 1 214 ? 2.083 33.530 20.472 1.00 75.81 214 VAL A C 1
ATOM 1711 O O . VAL A 1 214 ? 2.073 34.164 21.525 1.00 75.81 214 VAL A O 1
ATOM 1714 N N . ALA A 1 215 ? 3.176 32.938 19.996 1.00 78.38 215 ALA A N 1
ATOM 1715 C CA . ALA A 1 215 ? 4.487 33.103 20.609 1.00 78.38 215 ALA A CA 1
ATOM 1716 C C . ALA A 1 215 ? 5.290 34.147 19.827 1.00 78.38 215 ALA A C 1
ATOM 1718 O O . ALA A 1 215 ? 5.361 34.086 18.602 1.00 78.38 215 ALA A O 1
ATOM 1719 N N . ILE A 1 216 ? 5.895 35.097 20.536 1.00 78.19 216 ILE A N 1
ATOM 1720 C CA . ILE A 1 216 ? 6.751 36.134 19.956 1.00 78.19 216 ILE A CA 1
ATOM 1721 C C . ILE A 1 216 ? 8.174 35.866 20.432 1.00 78.19 216 ILE A C 1
ATOM 1723 O O . ILE A 1 216 ? 8.424 35.748 21.630 1.00 78.19 216 ILE A O 1
ATOM 1727 N N . LEU A 1 217 ? 9.095 35.721 19.487 1.00 78.62 217 LEU A N 1
ATOM 1728 C CA . LEU A 1 217 ? 10.497 35.448 19.745 1.00 78.62 217 LEU A CA 1
ATOM 1729 C C . LEU A 1 217 ? 11.320 36.666 19.345 1.00 78.62 217 LEU A C 1
ATOM 1731 O O . LEU A 1 217 ? 11.424 36.988 18.166 1.00 78.62 217 LEU A O 1
ATOM 1735 N N . GLU A 1 218 ? 11.958 37.301 20.318 1.00 77.50 218 GLU A N 1
ATOM 1736 C CA . GLU A 1 218 ? 12.943 38.346 20.061 1.00 77.50 218 GLU A CA 1
ATOM 1737 C C . GLU A 1 218 ? 14.349 37.777 20.228 1.00 77.50 218 GLU A C 1
ATOM 1739 O O . GLU A 1 218 ? 14.701 37.216 21.267 1.00 77.50 218 GLU A O 1
ATOM 1744 N N . SER A 1 219 ? 15.166 37.900 19.187 1.00 75.44 219 SER A N 1
ATOM 1745 C CA . SER A 1 219 ? 16.571 37.500 19.213 1.00 75.44 219 SER A CA 1
ATOM 1746 C C . SER A 1 219 ? 17.460 38.643 18.738 1.00 75.44 219 SER A C 1
ATOM 1748 O O . SER A 1 219 ? 17.053 39.470 17.928 1.00 75.44 219 SER A O 1
ATOM 1750 N N . ILE A 1 220 ? 18.681 38.715 19.267 1.00 76.75 220 ILE A N 1
ATOM 1751 C CA . ILE A 1 220 ? 19.708 39.663 18.823 1.00 76.75 220 ILE A CA 1
ATOM 1752 C C . ILE A 1 220 ? 20.835 38.814 18.227 1.00 76.75 220 ILE A C 1
ATOM 1754 O O . ILE A 1 220 ? 21.619 38.245 18.989 1.00 76.75 220 ILE A O 1
ATOM 1758 N N . PRO A 1 221 ? 20.886 38.647 16.893 1.00 64.38 221 PRO A N 1
ATOM 1759 C CA . PRO A 1 221 ? 21.825 37.726 16.260 1.00 64.38 221 PRO A CA 1
ATOM 1760 C C . PRO A 1 221 ? 23.259 38.274 16.187 1.00 64.38 221 PRO A C 1
ATOM 1762 O O . PRO A 1 221 ? 24.200 37.487 16.233 1.00 64.38 221 PRO A O 1
ATOM 1765 N N . ASP A 1 222 ? 23.437 39.601 16.139 1.00 66.25 222 ASP A N 1
ATOM 1766 C CA . ASP A 1 222 ? 24.737 40.248 15.918 1.00 66.25 222 ASP A CA 1
ATOM 1767 C C . ASP A 1 222 ? 25.122 41.236 17.032 1.00 66.25 222 ASP A C 1
ATOM 1769 O O . ASP A 1 222 ? 24.276 41.883 17.656 1.00 66.25 222 ASP A O 1
ATOM 1773 N N . SER A 1 223 ? 26.434 41.453 17.205 1.00 63.03 223 SER A N 1
ATOM 1774 C CA . SER A 1 223 ? 27.022 42.461 18.111 1.00 63.03 223 SER A CA 1
ATOM 1775 C C . SER A 1 223 ? 26.629 43.911 17.785 1.00 63.03 223 SER A C 1
ATOM 1777 O O . SER A 1 223 ? 26.961 44.829 18.532 1.00 63.03 223 SER A O 1
ATOM 1779 N N . THR A 1 224 ? 25.899 44.122 16.685 1.00 62.88 224 THR A N 1
ATOM 1780 C CA . THR A 1 224 ? 25.337 45.403 16.243 1.00 62.88 224 THR A CA 1
ATOM 1781 C C . THR A 1 224 ? 24.010 45.761 16.923 1.00 62.88 224 THR A C 1
ATOM 1783 O O . THR A 1 224 ? 23.467 46.827 16.646 1.00 62.88 224 THR A O 1
ATOM 1786 N N . GLY A 1 225 ? 23.459 44.887 17.776 1.00 63.16 225 GLY A N 1
ATOM 1787 C CA . GLY A 1 225 ? 22.316 45.210 18.644 1.00 63.16 225 GLY A CA 1
ATOM 1788 C C . GLY A 1 225 ? 20.965 45.356 17.935 1.00 63.16 225 GLY A C 1
ATOM 1789 O O . GLY A 1 225 ? 20.053 45.968 18.485 1.00 63.16 225 GLY A O 1
ATOM 1790 N N . ARG A 1 226 ? 20.813 44.821 16.716 1.00 64.38 226 ARG A N 1
ATOM 1791 C CA . ARG A 1 226 ? 19.518 44.803 16.018 1.00 64.38 226 ARG A CA 1
ATOM 1792 C C . ARG A 1 226 ? 18.667 43.655 16.552 1.00 64.38 226 ARG A C 1
ATOM 1794 O O . ARG A 1 226 ? 19.100 42.509 16.504 1.00 64.38 226 ARG A O 1
ATOM 1801 N N . VAL A 1 227 ? 17.474 43.980 17.040 1.00 69.62 227 VAL A N 1
ATOM 1802 C CA . VAL A 1 227 ? 16.482 43.005 17.505 1.00 69.62 227 VAL A CA 1
ATOM 1803 C C . VAL A 1 227 ? 15.725 42.463 16.295 1.00 69.62 227 VAL A C 1
ATOM 1805 O O . VAL A 1 227 ? 15.205 43.231 15.487 1.00 69.62 227 VAL A O 1
ATOM 1808 N N . THR A 1 228 ? 15.689 41.143 16.154 1.00 71.19 228 THR A N 1
ATOM 1809 C CA . THR A 1 228 ? 14.876 40.423 15.173 1.00 71.19 228 THR A CA 1
ATOM 1810 C C . THR A 1 228 ? 13.722 39.735 15.889 1.00 71.19 228 THR A C 1
ATOM 1812 O O . THR A 1 228 ? 13.957 38.878 16.743 1.00 71.19 228 THR A O 1
ATOM 1815 N N . THR A 1 229 ? 12.494 40.113 15.529 1.00 75.19 229 THR A N 1
ATOM 1816 C CA . THR A 1 229 ? 11.252 39.600 16.123 1.00 75.19 229 THR A CA 1
ATOM 1817 C C . THR A 1 229 ? 10.558 38.633 15.160 1.00 75.19 229 THR A C 1
ATOM 1819 O O . THR A 1 229 ? 10.140 39.026 14.069 1.00 75.19 229 THR A O 1
ATOM 1822 N N . GLU A 1 230 ? 10.421 37.373 15.567 1.00 77.81 230 GLU A N 1
ATOM 1823 C CA . GLU A 1 230 ? 9.739 36.304 14.835 1.00 77.81 230 GLU A CA 1
ATOM 1824 C C . GLU A 1 230 ? 8.443 35.906 15.557 1.00 77.81 230 GLU A C 1
ATOM 1826 O O . GLU A 1 230 ? 8.423 35.754 16.777 1.00 77.81 230 GLU A O 1
ATOM 1831 N N . ILE A 1 231 ? 7.350 35.734 14.809 1.00 77.94 231 ILE A N 1
ATOM 1832 C CA . ILE A 1 231 ? 6.041 35.355 15.353 1.00 77.94 231 ILE A CA 1
ATOM 1833 C C . ILE A 1 231 ? 5.759 33.891 15.001 1.00 77.94 231 ILE A C 1
ATOM 1835 O O . ILE A 1 231 ? 5.724 33.518 13.828 1.00 77.94 231 ILE A O 1
ATOM 1839 N N . VAL A 1 232 ? 5.531 33.065 16.021 1.00 77.38 232 VAL A N 1
ATOM 1840 C CA . VAL A 1 232 ? 5.280 31.627 15.901 1.00 77.38 232 VAL A CA 1
ATOM 1841 C C . VAL A 1 232 ? 3.824 31.311 16.238 1.00 77.38 232 VAL A C 1
ATOM 1843 O O . VAL A 1 232 ? 3.308 31.650 17.305 1.00 77.38 232 VAL A O 1
ATOM 1846 N N . TYR A 1 233 ? 3.176 30.603 15.316 1.00 78.19 233 TYR A N 1
ATOM 1847 C CA . TYR A 1 233 ? 1.780 30.181 15.409 1.00 78.19 233 TYR A CA 1
ATOM 1848 C C . TYR A 1 233 ? 1.667 28.708 15.838 1.00 78.19 233 TYR A C 1
ATOM 1850 O O . TYR A 1 233 ? 2.532 27.903 15.475 1.00 78.19 233 TYR A O 1
ATOM 1858 N N . PRO A 1 234 ? 0.609 28.316 16.574 1.00 71.25 234 PRO A N 1
ATOM 1859 C CA . PRO A 1 234 ? 0.360 26.918 16.914 1.00 71.25 234 PRO A CA 1
ATOM 1860 C C . PRO A 1 234 ? 0.176 26.068 15.647 1.00 71.25 234 PRO A C 1
ATOM 1862 O O . PRO A 1 234 ? -0.379 26.518 14.645 1.00 71.25 234 PRO A O 1
ATOM 1865 N N . VAL A 1 235 ? 0.674 24.830 15.685 1.00 57.06 235 VAL A N 1
ATOM 1866 C CA . VAL A 1 235 ? 0.753 23.937 14.519 1.00 57.06 235 VAL A CA 1
ATOM 1867 C C . VAL A 1 235 ? -0.652 23.549 14.034 1.00 57.06 235 VAL A C 1
ATOM 1869 O O . VAL A 1 235 ? -1.349 22.780 14.690 1.00 57.06 235 VAL A O 1
ATOM 1872 N N . GLY A 1 236 ? -1.042 24.063 12.864 1.00 58.88 236 GLY A N 1
ATOM 1873 C CA . GLY A 1 236 ? -2.281 23.742 12.150 1.00 58.88 236 GLY A CA 1
ATOM 1874 C C . GLY A 1 236 ? -2.305 24.364 10.745 1.00 58.88 236 GLY A C 1
ATOM 1875 O O . GLY A 1 236 ? -1.612 25.353 10.486 1.00 58.88 236 GLY A O 1
ATOM 1876 N N . GLU A 1 237 ? -3.073 23.779 9.819 1.00 52.41 237 GLU A N 1
ATOM 1877 C CA . GLU A 1 237 ? -3.323 24.364 8.492 1.00 52.41 237 GLU A CA 1
ATOM 1878 C C . GLU A 1 237 ? -4.172 25.631 8.652 1.00 52.41 237 GLU A C 1
ATOM 1880 O O . GLU A 1 237 ? -5.394 25.586 8.746 1.00 52.41 237 GLU A O 1
ATOM 1885 N N . MET A 1 238 ? -3.498 26.773 8.748 1.00 62.22 238 MET A N 1
ATOM 1886 C CA . MET A 1 238 ? -4.125 28.090 8.717 1.00 62.22 238 MET A CA 1
ATOM 1887 C C . MET A 1 238 ? -3.892 28.746 7.369 1.00 62.22 238 MET A C 1
ATOM 1889 O O . MET A 1 238 ? -2.774 28.706 6.840 1.00 62.22 238 MET A O 1
ATOM 1893 N N . ASP A 1 239 ? -4.946 29.392 6.882 1.00 70.56 239 ASP A N 1
ATOM 1894 C CA . ASP A 1 239 ? -4.935 30.157 5.648 1.00 70.56 239 ASP A CA 1
ATOM 1895 C C . ASP A 1 239 ? -3.931 31.316 5.728 1.00 70.56 239 ASP A C 1
ATOM 1897 O O . ASP A 1 239 ? -3.752 31.941 6.783 1.00 70.56 239 ASP A O 1
ATOM 1901 N N . SER A 1 240 ? -3.242 31.596 4.622 1.00 70.44 240 SER A N 1
ATOM 1902 C CA . SER A 1 240 ? -2.155 32.585 4.595 1.00 70.44 240 SER A CA 1
ATOM 1903 C C . SER A 1 240 ? -2.632 34.002 4.921 1.00 70.44 240 SER A C 1
ATOM 1905 O O . SER A 1 240 ? -1.879 34.793 5.483 1.00 70.44 240 SER A O 1
ATOM 1907 N N . GLU A 1 241 ? -3.895 34.311 4.629 1.00 72.94 241 GLU A N 1
ATOM 1908 C CA . GLU A 1 241 ? -4.489 35.629 4.867 1.00 72.94 241 GLU A CA 1
ATOM 1909 C C . GLU A 1 241 ? -4.677 35.928 6.362 1.00 72.94 241 GLU A C 1
ATOM 1911 O O . GLU A 1 241 ? -4.367 37.027 6.825 1.00 72.94 241 GLU A O 1
ATOM 1916 N N . ILE A 1 242 ? -5.110 34.931 7.142 1.00 72.88 242 ILE A N 1
ATOM 1917 C CA . ILE A 1 242 ? -5.321 35.069 8.592 1.00 72.88 242 ILE A CA 1
ATOM 1918 C C . ILE A 1 242 ? -3.980 35.275 9.297 1.00 72.88 242 ILE A C 1
ATOM 1920 O O . ILE A 1 242 ? -3.864 36.140 10.166 1.00 72.88 242 ILE A O 1
ATOM 1924 N N . LYS A 1 243 ? -2.946 34.529 8.886 1.00 74.81 243 LYS A N 1
ATOM 1925 C CA . LYS A 1 243 ? -1.588 34.686 9.428 1.00 74.81 243 LYS A CA 1
ATOM 1926 C C . LYS A 1 243 ? -1.059 36.098 9.205 1.00 74.81 243 LYS A C 1
ATOM 1928 O O . LYS A 1 243 ? -0.535 36.694 10.138 1.00 74.81 243 LYS A O 1
ATOM 1933 N N . ASN A 1 244 ? -1.246 36.652 8.008 1.00 75.81 244 ASN A N 1
ATOM 1934 C CA . ASN A 1 244 ? -0.795 38.008 7.698 1.00 75.81 244 ASN A CA 1
ATOM 1935 C C . ASN A 1 244 ? -1.569 39.061 8.502 1.00 75.81 244 ASN A C 1
ATOM 1937 O O . ASN A 1 244 ? -0.953 39.932 9.107 1.00 75.81 244 ASN A O 1
ATOM 1941 N N . SER A 1 245 ? -2.896 38.933 8.613 1.00 77.00 245 SER A N 1
ATOM 1942 C CA . SER A 1 245 ? -3.702 39.873 9.404 1.00 77.00 245 SER A CA 1
ATOM 1943 C C . SER A 1 245 ? -3.330 39.876 10.892 1.00 77.00 245 SER A C 1
ATOM 1945 O O . SER A 1 245 ? -3.348 40.932 11.529 1.00 77.00 245 SER A O 1
ATOM 1947 N N . ILE A 1 246 ? -2.995 38.712 11.453 1.00 76.12 246 ILE A N 1
ATOM 1948 C CA . ILE A 1 246 ? -2.562 38.593 12.849 1.00 76.12 246 ILE A CA 1
ATOM 1949 C C . ILE A 1 246 ? -1.146 39.150 13.018 1.00 76.12 246 ILE A C 1
ATOM 1951 O O . ILE A 1 246 ? -0.935 39.938 13.937 1.00 76.12 246 ILE A O 1
ATOM 1955 N N . SER A 1 247 ? -0.217 38.828 12.110 1.00 77.88 247 SER A N 1
ATOM 1956 C CA . SER A 1 247 ? 1.130 39.415 12.095 1.00 77.88 247 SER A CA 1
ATOM 1957 C C . SER A 1 247 ? 1.065 40.944 12.090 1.00 77.88 247 SER A C 1
ATOM 1959 O O . SER A 1 247 ? 1.681 41.577 12.941 1.00 77.88 247 SER A O 1
ATOM 1961 N N . ASP A 1 248 ? 0.273 41.543 11.197 1.00 78.06 248 ASP A N 1
ATOM 1962 C CA . ASP A 1 248 ? 0.160 43.001 11.072 1.00 78.06 248 ASP A CA 1
ATOM 1963 C C . ASP A 1 248 ? -0.408 43.646 12.344 1.00 78.06 248 ASP A C 1
ATOM 1965 O O . ASP A 1 248 ? 0.088 44.675 12.807 1.00 78.06 248 ASP A O 1
ATOM 1969 N N . LYS A 1 249 ? -1.430 43.035 12.958 1.00 77.81 249 LYS A N 1
ATOM 1970 C CA . LYS A 1 249 ? -1.989 43.516 14.232 1.00 77.81 249 LYS A CA 1
ATOM 1971 C C . LYS A 1 249 ? -0.982 43.424 15.374 1.00 77.81 249 LYS A C 1
ATOM 1973 O O . LYS A 1 249 ? -0.895 44.351 16.175 1.00 77.81 249 LYS A O 1
ATOM 1978 N N . ILE A 1 250 ? -0.218 42.336 15.442 1.00 76.94 250 ILE A N 1
ATOM 1979 C CA . ILE A 1 250 ? 0.800 42.145 16.477 1.00 76.94 250 ILE A CA 1
ATOM 1980 C C . ILE A 1 250 ? 1.942 43.144 16.289 1.00 76.94 250 ILE A C 1
ATOM 1982 O O . ILE A 1 250 ? 2.294 43.812 17.253 1.00 76.94 250 ILE A O 1
ATOM 1986 N N . TYR A 1 251 ? 2.472 43.320 15.074 1.00 78.44 251 TYR A N 1
ATOM 1987 C CA . TYR A 1 251 ? 3.543 44.292 14.820 1.00 78.44 251 TYR A CA 1
ATOM 1988 C C . TYR A 1 251 ? 3.124 45.729 15.158 1.00 78.44 251 TYR A C 1
ATOM 1990 O O . TYR A 1 251 ? 3.927 46.482 15.707 1.00 78.44 251 TYR A O 1
ATOM 1998 N N . ASN A 1 252 ? 1.867 46.099 14.896 1.00 76.69 252 ASN A N 1
ATOM 1999 C CA . ASN A 1 252 ? 1.347 47.425 15.238 1.00 76.69 252 ASN A CA 1
ATOM 2000 C C . ASN A 1 252 ? 1.151 47.623 16.751 1.00 76.69 252 ASN A C 1
ATOM 2002 O O . ASN A 1 252 ? 1.390 48.719 17.258 1.00 76.69 252 ASN A O 1
ATOM 2006 N N . ASN A 1 253 ? 0.754 46.573 17.475 1.00 74.25 253 ASN A N 1
ATOM 2007 C CA . ASN A 1 253 ? 0.427 46.660 18.900 1.00 74.25 253 ASN A CA 1
ATOM 2008 C C . ASN A 1 253 ? 1.558 46.196 19.831 1.00 74.25 253 ASN A C 1
ATOM 2010 O O . ASN A 1 253 ? 1.419 46.329 21.043 1.00 74.25 253 ASN A O 1
ATOM 2014 N N . LEU A 1 254 ? 2.687 45.701 19.308 1.00 72.12 254 LEU A N 1
ATOM 2015 C CA . LEU A 1 254 ? 3.793 45.150 20.105 1.00 72.12 254 LEU A CA 1
ATOM 2016 C C . LEU A 1 254 ? 4.317 46.143 21.155 1.00 72.12 254 LEU A C 1
ATOM 2018 O O . LEU A 1 254 ? 4.584 45.765 22.292 1.00 72.12 254 LEU A O 1
ATOM 2022 N N . PHE A 1 255 ? 4.405 47.425 20.786 1.00 65.00 255 PHE A N 1
ATOM 2023 C CA . PHE A 1 255 ? 4.857 48.505 21.671 1.00 65.00 255 PHE A CA 1
ATOM 2024 C C . PHE A 1 255 ? 3.804 48.953 22.696 1.00 65.00 255 PHE A C 1
ATOM 2026 O O . PHE A 1 255 ? 4.140 49.682 23.625 1.00 65.00 255 PHE A O 1
ATOM 2033 N N . GLN A 1 256 ? 2.541 48.561 22.515 1.00 70.69 256 GLN A N 1
ATOM 2034 C CA . GLN A 1 256 ? 1.419 48.920 23.389 1.00 70.69 256 GLN A CA 1
ATOM 2035 C C . GLN A 1 256 ? 1.017 47.782 24.339 1.00 70.69 256 GLN A C 1
ATOM 2037 O O . GLN A 1 256 ? 0.195 47.999 25.224 1.00 70.69 256 GLN A O 1
ATOM 2042 N N . MET A 1 257 ? 1.570 46.576 24.170 1.00 71.56 257 MET A N 1
ATOM 2043 C CA . MET A 1 257 ? 1.269 45.437 25.037 1.00 71.56 257 MET A CA 1
ATOM 2044 C C . MET A 1 257 ? 1.972 45.566 26.392 1.00 71.56 257 MET A C 1
ATOM 2046 O O . MET A 1 257 ? 3.186 45.760 26.464 1.00 71.56 257 MET A O 1
ATOM 2050 N N . GLU A 1 258 ? 1.212 45.404 27.476 1.00 73.56 258 GLU A N 1
ATOM 2051 C CA . GLU A 1 258 ? 1.766 45.289 28.825 1.00 73.56 258 GLU A CA 1
ATOM 2052 C C . GLU A 1 258 ? 2.234 43.851 29.076 1.00 73.56 258 GLU A C 1
ATOM 2054 O O . GLU A 1 258 ? 1.440 42.923 29.256 1.00 73.56 258 GLU A O 1
ATOM 2059 N N . TRP A 1 259 ? 3.550 43.666 29.068 1.00 78.25 259 TRP A N 1
ATOM 2060 C CA . TRP A 1 259 ? 4.192 42.386 29.331 1.00 78.25 259 TRP A CA 1
ATOM 2061 C C . TRP A 1 259 ? 4.274 42.122 30.837 1.00 78.25 259 TRP A C 1
ATOM 2063 O O . TRP A 1 259 ? 4.776 42.943 31.605 1.00 78.25 259 TRP A O 1
ATOM 2073 N N . SER A 1 260 ? 3.780 40.962 31.269 1.00 75.69 260 SER A N 1
ATOM 2074 C CA . SER A 1 260 ? 3.766 40.544 32.673 1.00 75.69 260 SER A CA 1
ATOM 2075 C C . SER A 1 260 ? 4.538 39.242 32.877 1.00 75.69 260 SER A C 1
ATOM 2077 O O . SER A 1 260 ? 4.405 38.287 32.107 1.00 75.69 260 SER A O 1
ATOM 2079 N N . VAL A 1 261 ? 5.355 39.191 33.931 1.00 72.19 261 VAL A N 1
ATOM 2080 C CA . VAL A 1 261 ? 6.103 37.983 34.302 1.00 72.19 261 VAL A CA 1
ATOM 2081 C C . VAL A 1 261 ? 5.184 37.072 35.110 1.00 72.19 261 VAL A C 1
ATOM 2083 O O . VAL A 1 261 ? 4.947 37.313 36.294 1.00 72.19 261 VAL A O 1
ATOM 2086 N N . ASP A 1 262 ? 4.668 36.022 34.475 1.00 71.38 262 ASP A N 1
ATOM 2087 C CA . ASP A 1 262 ? 3.888 34.991 35.155 1.00 71.38 262 ASP A CA 1
ATOM 2088 C C . ASP A 1 262 ? 4.762 33.765 35.469 1.00 71.38 262 ASP A C 1
ATOM 2090 O O . ASP A 1 262 ? 5.114 32.955 34.609 1.00 71.38 262 ASP A O 1
ATOM 2094 N N . ASN A 1 263 ? 5.133 33.638 36.745 1.00 66.25 263 ASN A N 1
ATOM 2095 C CA . ASN A 1 263 ? 6.017 32.575 37.223 1.00 66.25 263 ASN A CA 1
ATOM 2096 C C . ASN A 1 263 ? 5.357 31.184 37.217 1.00 66.25 263 ASN A C 1
ATOM 2098 O O . ASN A 1 263 ? 6.071 30.180 37.170 1.00 66.25 263 ASN A O 1
ATOM 2102 N N . LEU A 1 264 ? 4.022 31.100 37.287 1.00 67.12 264 LEU A N 1
ATOM 2103 C CA . LEU A 1 264 ? 3.304 29.819 37.320 1.00 67.12 264 LEU A CA 1
ATOM 2104 C C . LEU A 1 264 ? 3.312 29.158 35.940 1.00 67.12 264 LEU A C 1
ATOM 2106 O O . LEU A 1 264 ? 3.699 27.996 35.813 1.00 67.12 264 LEU A O 1
ATOM 2110 N N . THR A 1 265 ? 2.973 29.918 34.899 1.00 69.25 265 THR A N 1
ATOM 2111 C CA . THR A 1 265 ? 3.005 29.431 33.513 1.00 69.25 265 THR A CA 1
ATOM 2112 C C . THR A 1 265 ? 4.428 29.119 33.054 1.00 69.25 265 THR A C 1
ATOM 2114 O O . THR A 1 265 ? 4.648 28.109 32.386 1.00 69.25 265 THR A O 1
ATOM 2117 N N . PHE A 1 266 ? 5.429 29.891 33.491 1.00 74.38 266 PHE A N 1
ATOM 2118 C CA . PHE A 1 266 ? 6.833 29.576 33.217 1.00 74.38 266 PHE A CA 1
ATOM 2119 C C . PHE A 1 266 ? 7.264 28.208 33.777 1.00 74.38 266 PHE A C 1
ATOM 2121 O O . PHE A 1 266 ? 7.996 27.473 33.112 1.00 74.38 266 PHE A O 1
ATOM 2128 N N . ALA A 1 267 ? 6.797 27.827 34.973 1.00 76.38 267 ALA A N 1
ATOM 2129 C CA . ALA A 1 267 ? 7.125 26.533 35.577 1.00 76.38 267 ALA A CA 1
ATOM 2130 C C . ALA A 1 267 ? 6.531 25.348 34.791 1.00 76.38 267 ALA A C 1
ATOM 2132 O O . ALA A 1 267 ? 7.191 24.318 34.625 1.00 76.38 267 ALA A O 1
ATOM 2133 N N . GLU A 1 268 ? 5.315 25.500 34.264 1.00 79.69 268 GLU A N 1
ATOM 2134 C CA . GLU A 1 268 ? 4.671 24.493 33.412 1.00 79.69 268 GLU A CA 1
ATOM 2135 C C . GLU A 1 268 ? 5.394 24.341 32.068 1.00 79.69 268 GLU A C 1
ATOM 2137 O O . GLU A 1 268 ? 5.722 23.223 31.661 1.00 79.69 268 GLU A O 1
ATOM 2142 N N . VAL A 1 269 ? 5.732 25.459 31.417 1.00 79.75 269 VAL A N 1
ATOM 2143 C CA . VAL A 1 269 ? 6.492 25.457 30.156 1.00 79.75 269 VAL A CA 1
ATOM 2144 C C . VAL A 1 269 ? 7.886 24.854 30.362 1.00 79.75 269 VAL A C 1
ATOM 2146 O O . VAL A 1 269 ? 8.337 24.049 29.548 1.00 79.75 269 VAL A O 1
ATOM 2149 N N . MET A 1 270 ? 8.552 25.166 31.478 1.00 81.62 270 MET A N 1
ATOM 2150 C CA . MET A 1 270 ? 9.834 24.565 31.861 1.00 81.62 270 MET A CA 1
ATOM 2151 C C . MET A 1 270 ? 9.725 23.042 32.028 1.00 81.62 270 MET A C 1
ATOM 2153 O O . MET A 1 270 ? 10.603 22.303 31.574 1.00 81.62 270 MET A O 1
ATOM 2157 N N . SER A 1 271 ? 8.644 22.562 32.649 1.00 82.06 271 SER A N 1
ATOM 2158 C CA . SER A 1 271 ? 8.378 21.131 32.818 1.00 82.06 271 SER A CA 1
ATOM 2159 C C . SER A 1 271 ? 8.220 20.426 31.466 1.00 82.06 271 SER A C 1
ATOM 2161 O O . SER A 1 271 ? 8.924 19.449 31.193 1.00 82.06 271 SER A O 1
ATOM 2163 N N . GLU A 1 272 ? 7.389 20.957 30.565 1.00 83.12 272 GLU A N 1
ATOM 2164 C CA . GLU A 1 272 ? 7.197 20.368 29.232 1.00 83.12 272 GLU A CA 1
ATOM 2165 C C . GLU A 1 272 ? 8.459 20.469 28.355 1.00 83.12 272 GLU A C 1
ATOM 2167 O O . GLU A 1 272 ? 8.820 19.503 27.678 1.00 83.12 272 GLU A O 1
ATOM 2172 N N . PHE A 1 273 ? 9.215 21.569 28.421 1.00 84.06 273 PHE A N 1
ATOM 2173 C CA . PHE A 1 273 ? 10.491 21.685 27.707 1.00 84.06 273 PHE A CA 1
ATOM 2174 C C . PHE A 1 273 ? 11.521 20.656 28.198 1.00 84.06 273 PHE A C 1
ATOM 2176 O O . PHE A 1 273 ? 12.191 20.003 27.392 1.00 84.06 273 PHE A O 1
ATOM 2183 N N . SER A 1 274 ? 11.603 20.436 29.516 1.00 83.06 274 SER A N 1
ATOM 2184 C CA . SER A 1 274 ? 12.492 19.424 30.099 1.00 83.06 274 SER A CA 1
ATOM 2185 C C . SER A 1 274 ? 12.133 18.004 29.639 1.00 83.06 274 SER A C 1
ATOM 2187 O O . SER A 1 274 ? 13.011 17.211 29.284 1.00 83.06 274 SER A O 1
ATOM 2189 N N . LYS A 1 275 ? 10.834 17.708 29.539 1.00 87.12 275 LYS A N 1
ATOM 2190 C CA . LYS A 1 275 ? 10.310 16.449 29.010 1.00 87.12 275 LYS A CA 1
ATOM 2191 C C . LYS A 1 275 ? 10.677 16.273 27.537 1.00 87.12 275 LYS A C 1
ATOM 2193 O O . LYS A 1 275 ? 11.209 15.223 27.177 1.00 87.12 275 LYS A O 1
ATOM 2198 N N . LEU A 1 276 ? 10.505 17.295 26.698 1.00 84.75 276 LEU A N 1
ATOM 2199 C CA . LEU A 1 276 ? 10.906 17.251 25.284 1.00 84.75 276 LEU A CA 1
ATOM 2200 C C . LEU A 1 276 ? 12.418 17.036 25.104 1.00 84.75 276 LEU A C 1
ATOM 2202 O O . LEU A 1 276 ? 12.835 16.256 24.244 1.00 84.75 276 LEU A O 1
ATOM 2206 N N . LEU A 1 277 ? 13.250 17.663 25.938 1.00 83.44 277 LEU A N 1
ATOM 2207 C CA . LEU A 1 277 ? 14.698 17.442 25.914 1.00 83.44 277 LEU A CA 1
ATOM 2208 C C . LEU A 1 277 ? 15.088 16.029 26.353 1.00 83.44 277 LEU A C 1
ATOM 2210 O O . LEU A 1 277 ? 16.010 15.457 25.769 1.00 83.44 277 LEU A O 1
ATOM 2214 N N . SER A 1 278 ? 14.382 15.445 27.326 1.00 80.75 278 SER A N 1
ATOM 2215 C CA . SER A 1 278 ? 14.621 14.058 27.750 1.00 80.75 278 SER A CA 1
ATOM 2216 C C . SER A 1 278 ? 14.303 13.039 26.650 1.00 80.75 278 SER A C 1
ATOM 2218 O O . SER A 1 278 ? 15.037 12.067 26.485 1.00 80.75 278 SER A O 1
ATOM 2220 N N . VAL A 1 279 ? 13.265 13.298 25.845 1.00 87.12 279 VAL A N 1
ATOM 2221 C CA . VAL A 1 279 ? 12.853 12.443 24.717 1.00 87.12 279 VAL A CA 1
ATOM 2222 C C . VAL A 1 279 ? 13.783 12.608 23.503 1.00 87.12 279 VAL A C 1
ATOM 2224 O O . VAL A 1 279 ? 13.891 11.713 22.665 1.00 87.12 279 VAL A O 1
ATOM 2227 N N . SER A 1 280 ? 14.489 13.736 23.398 1.00 83.25 280 SER A N 1
ATOM 2228 C CA . SER A 1 280 ? 15.380 14.039 22.276 1.00 83.25 280 SER A CA 1
ATOM 2229 C C . SER A 1 280 ? 16.628 13.142 22.238 1.00 83.25 280 SER A C 1
ATOM 2231 O O . SER A 1 280 ? 17.308 12.941 23.244 1.00 83.25 280 SER A O 1
ATOM 2233 N N . GLN A 1 281 ? 17.001 12.665 21.045 1.00 83.44 281 GLN A N 1
ATOM 2234 C CA . GLN A 1 281 ? 18.200 11.837 20.808 1.00 83.44 281 GLN A CA 1
ATOM 2235 C C . GLN A 1 281 ? 19.514 12.644 20.708 1.00 83.44 281 GLN A C 1
ATOM 2237 O O . GLN A 1 281 ? 20.549 12.105 20.322 1.00 83.44 281 GLN A O 1
ATOM 2242 N N . LYS A 1 282 ? 19.493 13.950 21.007 1.00 85.88 282 LYS A N 1
ATOM 2243 C CA . LYS A 1 282 ? 20.682 14.817 20.915 1.00 85.88 282 LYS A CA 1
ATOM 2244 C C . LYS A 1 282 ? 21.717 14.509 22.021 1.00 85.88 282 LYS A C 1
ATOM 2246 O O . LYS A 1 282 ? 21.325 14.019 23.079 1.00 85.88 282 LYS A O 1
ATOM 2251 N N . PRO A 1 283 ? 23.013 14.828 21.817 1.00 87.38 283 PRO A N 1
ATOM 2252 C CA . PRO A 1 283 ? 24.057 14.624 22.826 1.00 87.38 283 PRO A CA 1
ATOM 2253 C C . PRO A 1 283 ? 23.774 15.378 24.131 1.00 87.38 283 PRO A C 1
ATOM 2255 O O . PRO A 1 283 ? 23.274 16.504 24.095 1.00 87.38 283 PRO A O 1
ATOM 2258 N N . ASP A 1 284 ? 24.173 14.809 25.270 1.00 82.31 284 ASP A N 1
ATOM 2259 C CA . ASP A 1 284 ? 23.860 15.362 26.598 1.00 82.31 284 ASP A CA 1
ATOM 2260 C C . ASP A 1 284 ? 24.415 16.776 26.806 1.00 82.31 284 ASP A C 1
ATOM 2262 O O . ASP A 1 284 ? 23.712 17.651 27.303 1.00 82.31 284 ASP A O 1
ATOM 2266 N N . LYS A 1 285 ? 25.607 17.069 26.272 1.00 84.19 285 LYS A N 1
ATOM 2267 C CA . LYS A 1 285 ? 26.188 18.423 26.280 1.00 84.19 285 LYS A CA 1
ATOM 2268 C C . LYS A 1 285 ? 25.287 19.466 25.601 1.00 84.19 285 LYS A C 1
ATOM 2270 O O . LYS A 1 285 ? 25.215 20.614 26.035 1.00 84.19 285 LYS A O 1
ATOM 2275 N N . VAL A 1 286 ? 24.585 19.080 24.533 1.00 83.50 286 VAL A N 1
ATOM 2276 C CA . VAL A 1 286 ? 23.652 19.966 23.815 1.00 83.50 286 VAL A CA 1
ATOM 2277 C C . VAL A 1 286 ? 22.374 20.165 24.626 1.00 83.50 286 VAL A C 1
ATOM 2279 O O . VAL A 1 286 ? 21.837 21.269 24.640 1.00 83.50 286 VAL A O 1
ATOM 2282 N N . LYS A 1 287 ? 21.909 19.131 25.338 1.00 83.19 287 LYS A N 1
ATOM 2283 C CA . LYS A 1 287 ? 20.749 19.219 26.239 1.00 83.19 287 LYS A CA 1
ATOM 2284 C C . LYS A 1 287 ? 21.029 20.131 27.433 1.00 83.19 287 LYS A C 1
ATOM 2286 O O . LYS A 1 287 ? 20.197 20.973 27.756 1.00 83.19 287 LYS A O 1
ATOM 2291 N N . GLU A 1 288 ? 22.211 20.016 28.036 1.00 83.06 288 GLU A N 1
ATOM 2292 C CA . GLU A 1 288 ? 22.646 20.905 29.118 1.00 83.06 288 GLU A CA 1
ATOM 2293 C C . GLU A 1 288 ? 22.750 22.352 28.637 1.00 83.06 288 GLU A C 1
ATOM 2295 O O . GLU A 1 288 ? 22.174 23.247 29.252 1.00 83.06 288 GLU A O 1
ATOM 2300 N N . THR A 1 289 ? 23.390 22.576 27.485 1.00 83.56 289 THR A N 1
ATOM 2301 C CA . THR A 1 289 ? 23.499 23.920 26.897 1.00 83.56 289 THR A CA 1
ATOM 2302 C C . THR A 1 289 ? 22.110 24.501 26.603 1.00 83.56 289 THR A C 1
ATOM 2304 O O . THR A 1 289 ? 21.831 25.643 26.963 1.00 83.56 289 THR A O 1
ATOM 2307 N N . ALA A 1 290 ? 21.193 23.709 26.040 1.00 81.94 290 ALA A N 1
ATOM 2308 C CA . ALA A 1 290 ? 19.817 24.133 25.783 1.00 81.94 290 ALA A CA 1
ATOM 2309 C C . ALA A 1 290 ? 19.062 24.510 27.070 1.00 81.94 290 ALA A C 1
ATOM 2311 O O . ALA A 1 290 ? 18.380 25.531 27.088 1.00 81.94 290 ALA A O 1
ATOM 2312 N N . MET A 1 291 ? 19.228 23.754 28.163 1.00 82.56 291 MET A N 1
ATOM 2313 C CA . MET A 1 291 ? 18.627 24.122 29.453 1.00 82.56 291 MET A CA 1
ATOM 2314 C C . MET A 1 291 ? 19.238 25.382 30.055 1.00 82.56 291 MET A C 1
ATOM 2316 O O . MET A 1 291 ? 18.510 26.179 30.644 1.00 82.56 291 MET A O 1
ATOM 2320 N N . THR A 1 292 ? 20.550 25.591 29.915 1.00 82.50 292 THR A N 1
ATOM 2321 C CA . THR A 1 292 ? 21.181 26.829 30.398 1.00 82.50 292 THR A CA 1
ATOM 2322 C C . THR A 1 292 ? 20.683 28.052 29.637 1.00 82.50 292 THR A C 1
ATOM 2324 O O . THR A 1 292 ? 20.390 29.070 30.255 1.00 82.50 292 THR A O 1
ATOM 2327 N N . LEU A 1 293 ? 20.506 27.935 28.317 1.00 80.94 293 LEU A N 1
ATOM 2328 C CA . LEU A 1 293 ? 19.949 29.005 27.495 1.00 80.94 293 LEU A CA 1
ATOM 2329 C C . LEU A 1 293 ? 18.490 29.282 27.864 1.00 80.94 293 LEU A C 1
ATOM 2331 O O . LEU A 1 293 ? 18.140 30.432 28.094 1.00 80.94 293 LEU A O 1
ATOM 2335 N N . PHE A 1 294 ? 17.672 28.239 28.022 1.00 81.06 294 PHE A N 1
ATOM 2336 C CA . PHE A 1 294 ? 16.258 28.393 28.363 1.00 81.06 294 PHE A CA 1
ATOM 2337 C C . PHE A 1 294 ? 16.040 29.032 29.745 1.00 81.06 294 PHE A C 1
ATOM 2339 O O . PHE A 1 294 ? 15.156 29.865 29.905 1.00 81.06 294 PHE A O 1
ATOM 2346 N N . ARG A 1 295 ? 16.880 28.713 30.740 1.00 78.69 295 ARG A N 1
ATOM 2347 C CA . ARG A 1 295 ? 16.836 29.370 32.063 1.00 78.69 295 ARG A CA 1
ATOM 2348 C C . ARG A 1 295 ? 17.210 30.851 32.023 1.00 78.69 295 ARG A C 1
ATOM 2350 O O . ARG A 1 295 ? 16.769 31.600 32.886 1.00 78.69 295 ARG A O 1
ATOM 2357 N N . ASN A 1 296 ? 18.034 31.247 31.057 1.00 76.94 296 ASN A N 1
ATOM 2358 C CA . ASN A 1 296 ? 18.464 32.630 30.880 1.00 76.94 296 ASN A CA 1
ATOM 2359 C C . ASN A 1 296 ? 17.507 33.436 29.985 1.00 76.94 296 ASN A C 1
ATOM 2361 O O . ASN A 1 296 ? 17.656 34.654 29.885 1.00 76.94 296 ASN A O 1
ATOM 2365 N N . CYS A 1 297 ? 16.535 32.786 29.337 1.00 74.94 297 CYS A N 1
ATOM 2366 C CA . CYS A 1 297 ? 15.493 33.468 28.582 1.00 74.94 297 CYS A CA 1
ATOM 2367 C C . CYS A 1 297 ? 14.515 34.162 29.533 1.00 74.94 297 CYS A C 1
ATOM 2369 O O . CYS A 1 297 ? 14.037 33.572 30.502 1.00 74.94 297 CYS A O 1
ATOM 2371 N N . LYS A 1 298 ? 14.183 35.416 29.222 1.00 71.44 298 LYS A N 1
ATOM 2372 C CA . LYS A 1 298 ? 13.071 36.116 29.865 1.00 71.44 298 LYS A CA 1
ATOM 2373 C C . LYS A 1 298 ? 11.775 35.625 29.230 1.00 71.44 298 LYS A C 1
ATOM 2375 O O . LYS A 1 298 ? 11.633 35.693 28.013 1.00 71.44 298 LYS A O 1
ATOM 2380 N N . TYR A 1 299 ? 10.876 35.091 30.048 1.00 75.38 299 TYR A N 1
ATOM 2381 C CA . TYR A 1 299 ? 9.543 34.683 29.624 1.00 75.38 299 TYR A CA 1
ATOM 2382 C C . TYR A 1 299 ? 8.532 35.681 30.169 1.00 75.38 299 TYR A C 1
ATOM 2384 O O . TYR A 1 299 ? 8.453 35.895 31.380 1.00 75.38 299 TYR A O 1
ATOM 2392 N N . GLU A 1 300 ? 7.778 36.290 29.267 1.00 78.56 300 GLU A N 1
ATOM 2393 C CA . GLU A 1 300 ? 6.779 37.298 29.586 1.00 78.56 300 GLU A CA 1
ATOM 2394 C C . GLU A 1 300 ? 5.477 36.939 28.869 1.00 78.56 300 GLU A C 1
ATOM 2396 O O . GLU A 1 300 ? 5.477 36.384 27.770 1.00 78.56 300 GLU A O 1
ATOM 2401 N N . THR A 1 301 ? 4.354 37.230 29.515 1.00 75.62 301 THR A N 1
ATOM 2402 C CA . THR A 1 301 ? 3.015 36.973 28.986 1.00 75.62 301 THR A CA 1
ATOM 2403 C C . THR A 1 301 ? 2.248 38.281 28.898 1.00 75.62 301 THR A C 1
ATOM 2405 O O . THR A 1 301 ? 2.229 39.064 29.849 1.00 75.62 301 THR A O 1
ATOM 2408 N N . ALA A 1 302 ? 1.603 38.513 27.762 1.00 73.62 302 ALA A N 1
ATOM 2409 C CA . ALA A 1 302 ? 0.701 39.634 27.554 1.00 73.62 302 ALA A CA 1
ATOM 2410 C C . ALA A 1 302 ? -0.688 39.097 27.196 1.00 73.62 302 ALA A C 1
ATOM 2412 O O . ALA A 1 302 ? -0.819 38.103 26.476 1.00 73.62 302 ALA A O 1
ATOM 2413 N N . LYS A 1 303 ? -1.736 39.751 27.700 1.00 66.81 303 LYS A N 1
ATOM 2414 C CA . LYS A 1 303 ? -3.112 39.505 27.259 1.00 66.81 303 LYS A CA 1
ATOM 2415 C C . LYS A 1 303 ? -3.472 40.575 26.239 1.00 66.81 303 LYS A C 1
ATOM 2417 O O . LYS A 1 303 ? -3.586 41.740 26.599 1.00 66.81 303 LYS A O 1
ATOM 2422 N N . GLY A 1 304 ? -3.614 40.175 24.978 1.00 61.12 304 GLY A N 1
ATOM 2423 C CA . GLY A 1 304 ? -4.180 41.039 23.945 1.00 61.12 304 GLY A CA 1
ATOM 2424 C C . GLY A 1 304 ? -5.703 41.064 24.055 1.00 61.12 304 GLY A C 1
ATOM 2425 O O . GLY A 1 304 ? -6.319 39.998 24.139 1.00 61.12 304 GLY A O 1
ATOM 2426 N N . GLU A 1 305 ? -6.287 42.262 24.079 1.00 50.94 305 GLU A N 1
ATOM 2427 C CA . GLU A 1 305 ? -7.726 42.474 23.854 1.00 50.94 305 GLU A CA 1
ATOM 2428 C C . GLU A 1 305 ? -8.081 42.423 22.363 1.00 50.94 305 GLU A C 1
ATOM 2430 O O . GLU A 1 305 ? -7.282 42.918 21.530 1.00 50.94 305 GLU A O 1
#

Foldseek 3Di:
DDDDDDDDPCVVVVVVVVVVVVVVVVVVVVVVVVVVVVVVVVVVVVVVVVVVVVVVVVVVVVVVVVVVVVVVVVVVVVVVVVVVVVVVVVVVVVVVVVVVVVVVVVVVVVVVVVVVVVVVVVVCVVCVVVVVCVPPVVVVVVVVVVVLPDDPPDDDPVVVVVSVVVVVVVVVVVVVVVVVVVVVVVVVVVVVVVVVCVVPPPPDDDPDPDDADKDWDWDDPDPVRDIDIDIDHDDDPDDPVVVVVVVVVCVVCVVVWDWAQDPVVLVVVLVVVLVVLVVDPDDPVVSVVVNVVSVVDRDTDTDDD

Sequence (305 aa):
MATLNYQIDTQPLATEMDNVSRSVNNTKEAVLSMQEAVVAAEERASDLVCDNINRGFYSLIRSQISQKLAKHKSDVDAKTMLLSHQKRAMINIRNQMERDYTMISKRYTKLFNGLNSNLKTRVFELDKPLIDFAYHEIGKISNRTKYLTATIPITQLESISESQKIISSNIKKQVANAIYSIKDYIREMNSQDKMISQKLVNDKNIPGNNYMPVAILESIPDSTGRVTTEIVYPVGEMDSEIKNSISDKIYNNLFQMEWSVDNLTFAEVMSEFSKLLSVSQKPDKVKETAMTLFRNCKYETAKGE